Protein AF-A0A348P506-F1 (afdb_monomer_lite)

Structure (mmCIF, N/CA/C/O backbone):
data_AF-A0A348P506-F1
#
_entry.id   AF-A0A348P506-F1
#
loop_
_atom_site.group_PDB
_atom_site.id
_atom_site.type_symbol
_atom_site.label_atom_id
_atom_site.label_alt_id
_atom_site.label_comp_id
_atom_site.label_asym_id
_atom_site.label_entity_id
_atom_site.label_seq_id
_atom_site.pdbx_PDB_ins_code
_atom_site.Cartn_x
_atom_site.Cartn_y
_atom_site.Cartn_z
_atom_site.occupancy
_atom_site.B_iso_or_equiv
_atom_site.auth_seq_id
_atom_site.auth_comp_id
_atom_site.auth_asym_id
_atom_site.auth_atom_id
_atom_site.pdbx_PDB_model_num
ATOM 1 N N . MET A 1 1 ? 0.821 -3.154 -20.517 1.00 40.09 1 MET A N 1
ATOM 2 C CA . MET A 1 1 ? -0.501 -3.569 -21.028 1.00 40.09 1 MET A CA 1
ATOM 3 C C . MET A 1 1 ? -1.555 -2.889 -20.178 1.00 40.09 1 MET A C 1
ATOM 5 O O . MET A 1 1 ? -1.726 -3.266 -19.025 1.00 40.09 1 MET A O 1
ATOM 9 N N . LEU A 1 2 ? -2.203 -1.857 -20.728 1.00 43.91 2 LEU A N 1
ATOM 10 C CA . LEU A 1 2 ? -3.500 -1.406 -20.222 1.00 43.91 2 LEU A CA 1
ATOM 11 C C . LEU A 1 2 ? -4.474 -2.584 -20.303 1.00 43.91 2 LEU A C 1
ATOM 13 O O . LEU A 1 2 ? -4.238 -3.495 -21.088 1.00 43.91 2 LEU A O 1
ATOM 17 N N . PHE A 1 3 ? -5.536 -2.570 -19.506 1.00 53.66 3 PHE A N 1
ATOM 18 C CA . PHE A 1 3 ? -6.710 -3.432 -19.640 1.00 53.66 3 PHE A CA 1
ATOM 19 C C . PHE A 1 3 ? -7.071 -3.706 -21.116 1.00 53.66 3 PHE A C 1
ATOM 21 O O . PHE A 1 3 ? -7.868 -2.995 -21.723 1.00 53.66 3 PHE A O 1
ATOM 28 N N . HIS A 1 4 ? -6.484 -4.743 -21.715 1.00 55.25 4 HIS A N 1
ATOM 29 C CA . HIS A 1 4 ? -6.878 -5.255 -23.018 1.00 55.25 4 HIS A CA 1
ATOM 30 C C . HIS A 1 4 ? -8.142 -6.085 -22.784 1.00 55.25 4 HIS A C 1
ATOM 32 O O . HIS A 1 4 ? -8.144 -7.296 -22.974 1.00 55.25 4 HIS A O 1
ATOM 38 N N . ILE A 1 5 ? -9.228 -5.426 -22.360 1.00 62.00 5 ILE A N 1
ATOM 39 C CA . ILE A 1 5 ? -10.582 -6.000 -22.302 1.00 62.00 5 ILE A CA 1
ATOM 40 C C . ILE A 1 5 ? -11.137 -6.024 -23.737 1.00 62.00 5 ILE A C 1
ATOM 42 O O . ILE A 1 5 ? -12.233 -5.571 -24.039 1.00 62.00 5 ILE A O 1
ATOM 46 N N . TYR A 1 6 ? -10.315 -6.507 -24.659 1.00 62.59 6 TYR A N 1
ATOM 47 C CA . TYR A 1 6 ? -10.601 -6.647 -26.070 1.00 62.59 6 TYR A CA 1
ATOM 48 C C . TYR A 1 6 ? -9.990 -7.993 -26.460 1.00 62.59 6 TYR A C 1
ATOM 50 O O . TYR A 1 6 ? -8.770 -8.150 -26.460 1.00 62.59 6 TYR A O 1
ATOM 58 N N . GLY A 1 7 ? -10.846 -8.990 -26.693 1.00 71.12 7 GLY A N 1
ATOM 59 C CA . GLY A 1 7 ? -10.445 -10.360 -27.021 1.00 71.12 7 GLY A CA 1
ATOM 60 C C . GLY A 1 7 ? -11.056 -11.426 -26.108 1.00 71.12 7 GLY A C 1
ATOM 61 O O . GLY A 1 7 ? -11.769 -11.132 -25.145 1.00 71.12 7 GLY A O 1
ATOM 62 N N . GLU A 1 8 ? -10.760 -12.685 -26.425 1.00 76.19 8 GLU A N 1
ATOM 63 C CA . GLU A 1 8 ? -11.390 -13.876 -25.832 1.00 76.19 8 GLU A CA 1
ATOM 64 C C . GLU A 1 8 ? -11.100 -14.049 -24.331 1.00 76.19 8 GLU A C 1
ATOM 66 O O . GLU A 1 8 ? -11.885 -14.654 -23.606 1.00 76.19 8 GLU A O 1
ATOM 71 N N . MET A 1 9 ? -10.009 -13.457 -23.831 1.00 76.81 9 MET A N 1
ATOM 72 C CA . MET A 1 9 ? -9.602 -13.547 -22.421 1.00 76.81 9 MET A CA 1
ATOM 73 C C . MET A 1 9 ? -10.192 -12.448 -21.521 1.00 76.81 9 MET A C 1
ATOM 75 O O . MET A 1 9 ? -9.966 -12.468 -20.311 1.00 76.81 9 MET A O 1
ATOM 79 N N . SER A 1 10 ? -10.959 -11.506 -22.079 1.00 79.25 10 SER A N 1
ATOM 80 C CA . SER A 1 10 ? -11.535 -10.367 -21.344 1.00 79.25 10 SER A CA 1
ATOM 81 C C . SER A 1 10 ? -12.413 -10.793 -20.161 1.00 79.25 10 SER A C 1
ATOM 83 O O . SER A 1 10 ? -12.299 -10.243 -19.066 1.00 79.25 10 SER A O 1
ATOM 85 N N . LEU A 1 11 ? -13.245 -11.821 -20.347 1.00 82.81 11 LEU A N 1
ATOM 86 C CA . LEU A 1 11 ? -14.094 -12.350 -19.281 1.00 82.81 11 LEU A CA 1
ATOM 87 C C . LEU A 1 11 ? -13.257 -12.929 -18.134 1.00 82.81 11 LEU A C 1
ATOM 89 O O . LEU A 1 11 ? -13.533 -12.648 -16.972 1.00 82.81 11 LEU A O 1
ATOM 93 N N . TRP A 1 12 ? -12.206 -13.690 -18.445 1.00 82.12 12 TRP A N 1
ATOM 94 C CA . TRP A 1 12 ? -11.317 -14.276 -17.438 1.00 82.12 12 TRP A CA 1
ATOM 95 C C . TRP A 1 12 ? -10.542 -13.217 -16.654 1.00 82.12 12 TRP A C 1
ATOM 97 O O . TRP A 1 12 ? -10.355 -13.357 -15.448 1.00 82.12 12 TRP A O 1
ATOM 107 N N . GLN A 1 13 ? -10.142 -12.136 -17.319 1.00 80.62 13 GLN A N 1
ATOM 108 C CA . GLN A 1 13 ? -9.499 -10.982 -16.694 1.00 80.62 13 GLN A CA 1
ATOM 109 C C . GLN A 1 13 ? -10.433 -10.268 -15.705 1.00 80.62 13 GLN A C 1
ATOM 111 O O . GLN A 1 13 ? -10.030 -9.975 -14.578 1.00 80.62 13 GLN A O 1
ATOM 116 N N . LEU A 1 14 ? -11.691 -10.038 -16.095 1.00 82.94 14 LEU A N 1
ATOM 117 C CA . LEU A 1 14 ? -12.709 -9.440 -15.227 1.00 82.94 14 LEU A CA 1
ATOM 118 C C . LEU A 1 14 ? -13.085 -10.362 -14.063 1.00 82.94 14 LEU A C 1
ATOM 120 O O . LEU A 1 14 ? -13.172 -9.908 -12.925 1.00 82.94 14 LEU A O 1
ATOM 124 N N . LEU A 1 15 ? -13.255 -11.661 -14.322 1.00 86.88 15 LEU A N 1
ATOM 125 C CA . LEU A 1 15 ? -13.507 -12.653 -13.278 1.00 86.88 15 LEU A CA 1
ATOM 126 C C . LEU A 1 15 ? -12.348 -12.716 -12.282 1.00 86.88 15 LEU A C 1
ATOM 128 O O . LEU A 1 15 ? -12.586 -12.687 -11.079 1.00 86.88 15 LEU A O 1
ATOM 132 N N . GLY A 1 16 ? -11.103 -12.743 -12.764 1.00 86.44 16 GLY A N 1
ATOM 133 C CA . GLY A 1 16 ? -9.915 -12.711 -11.914 1.00 86.44 16 GLY A CA 1
ATOM 134 C C . GLY A 1 16 ? -9.872 -11.462 -11.036 1.00 86.44 16 GLY A C 1
ATOM 135 O O . GLY A 1 16 ? -9.658 -11.568 -9.830 1.00 86.44 16 GLY A O 1
ATOM 136 N N . TRP A 1 17 ? -10.161 -10.291 -11.609 1.00 86.56 17 TRP A N 1
ATOM 137 C CA . TRP A 1 17 ? -10.259 -9.045 -10.850 1.00 86.56 17 TRP A CA 1
ATOM 138 C C . TRP A 1 17 ? -11.349 -9.107 -9.771 1.00 86.56 17 TRP A C 1
ATOM 140 O O . TRP A 1 17 ? -11.078 -8.797 -8.611 1.00 86.56 17 TRP A O 1
ATOM 150 N N . CYS A 1 18 ? -12.553 -9.577 -10.115 1.00 88.25 18 CYS A N 1
ATOM 151 C CA . CYS A 1 18 ? -13.655 -9.742 -9.165 1.00 88.25 18 CYS A CA 1
ATOM 152 C C . CYS A 1 18 ? -13.294 -10.708 -8.030 1.00 88.25 18 CYS A C 1
ATOM 154 O O . CYS A 1 18 ? -13.588 -10.424 -6.870 1.00 88.25 18 CYS A O 1
ATOM 156 N N . LEU A 1 19 ? -12.638 -11.830 -8.340 1.00 89.69 19 LEU A N 1
ATOM 157 C CA . LEU A 1 19 ? -12.190 -12.801 -7.340 1.00 89.69 19 LEU A CA 1
ATOM 158 C C . LEU A 1 19 ? -11.148 -12.201 -6.395 1.00 89.69 19 LEU A C 1
ATOM 160 O O . LEU A 1 19 ? -11.247 -12.407 -5.188 1.00 89.69 19 LEU A O 1
ATOM 164 N N . VAL A 1 20 ? -10.183 -11.435 -6.915 1.00 89.00 20 VAL A N 1
ATOM 165 C CA . VAL A 1 20 ? -9.190 -10.734 -6.086 1.00 89.00 20 VAL A CA 1
ATOM 166 C C . VAL A 1 20 ? -9.872 -9.696 -5.202 1.00 89.00 20 VAL A C 1
ATOM 168 O O . VAL A 1 20 ? -9.643 -9.688 -3.998 1.00 89.00 20 VAL A O 1
ATOM 171 N N . PHE A 1 21 ? -10.753 -8.865 -5.761 1.00 91.00 21 PHE A N 1
ATOM 172 C CA . PHE A 1 21 ? -11.489 -7.856 -5.003 1.00 91.00 21 PHE A CA 1
ATOM 173 C C . PHE A 1 21 ? -12.320 -8.482 -3.873 1.00 91.00 21 PHE A C 1
ATOM 175 O O . PHE A 1 21 ? -12.157 -8.119 -2.709 1.00 91.00 21 PHE A O 1
ATOM 182 N N . VAL A 1 22 ? -13.161 -9.474 -4.186 1.00 91.81 22 VAL A N 1
ATOM 183 C CA . VAL A 1 22 ? -13.973 -10.180 -3.182 1.00 91.81 22 VAL A CA 1
ATOM 184 C C . VAL A 1 22 ? -13.080 -10.894 -2.169 1.00 91.81 22 VAL A C 1
ATOM 186 O O . VAL A 1 22 ? -13.342 -10.828 -0.970 1.00 91.81 22 VAL A O 1
ATOM 189 N N . GLY A 1 23 ? -12.004 -11.534 -2.628 1.00 91.69 23 GLY A N 1
ATOM 190 C CA . GLY A 1 23 ? -11.033 -12.213 -1.776 1.00 91.69 23 GLY A CA 1
ATOM 191 C C . GLY A 1 23 ? -10.381 -11.273 -0.765 1.00 91.69 23 GLY A C 1
ATOM 192 O O . GLY A 1 23 ? -10.352 -11.597 0.419 1.00 91.69 23 GLY A O 1
ATOM 193 N N . LEU A 1 24 ? -9.930 -10.090 -1.195 1.00 91.81 24 LEU A N 1
ATOM 194 C CA . LEU A 1 24 ? -9.355 -9.061 -0.320 1.00 91.81 24 LEU A CA 1
ATOM 195 C C . LEU A 1 24 ? -10.364 -8.594 0.729 1.00 91.81 24 LEU A C 1
ATOM 197 O O . LEU A 1 24 ? -10.052 -8.531 1.916 1.00 91.81 24 LEU A O 1
ATOM 201 N N . VAL A 1 25 ? -11.592 -8.319 0.298 1.00 91.31 25 VAL A N 1
ATOM 202 C CA . VAL A 1 25 ? -12.670 -7.849 1.168 1.00 91.31 25 VAL A CA 1
ATOM 203 C C . VAL A 1 25 ? -13.041 -8.908 2.220 1.00 91.31 25 VAL A C 1
ATOM 205 O O . VAL A 1 25 ? -13.170 -8.589 3.404 1.00 91.31 25 VAL A O 1
ATOM 208 N N . VAL A 1 26 ? -13.157 -10.179 1.823 1.00 91.06 26 VAL A N 1
ATOM 209 C CA . VAL A 1 26 ? -13.455 -11.301 2.732 1.00 91.06 26 VAL A CA 1
ATOM 210 C C . VAL A 1 26 ? -12.283 -11.594 3.669 1.00 91.06 26 VAL A C 1
ATOM 212 O O . VAL A 1 26 ? -12.493 -11.784 4.867 1.00 91.06 26 VAL A O 1
ATOM 215 N N . ALA A 1 27 ? -11.050 -11.612 3.157 1.00 90.50 27 ALA A N 1
ATOM 216 C CA . ALA A 1 27 ? -9.855 -11.851 3.961 1.00 90.50 27 ALA A CA 1
ATOM 217 C C . ALA A 1 27 ? -9.668 -10.759 5.021 1.00 90.50 27 ALA A C 1
ATOM 219 O O . ALA A 1 27 ? -9.435 -11.082 6.189 1.00 90.50 27 ALA A O 1
ATOM 220 N N . ASN A 1 28 ? -9.857 -9.489 4.640 1.00 90.56 28 ASN A N 1
ATOM 221 C CA . ASN A 1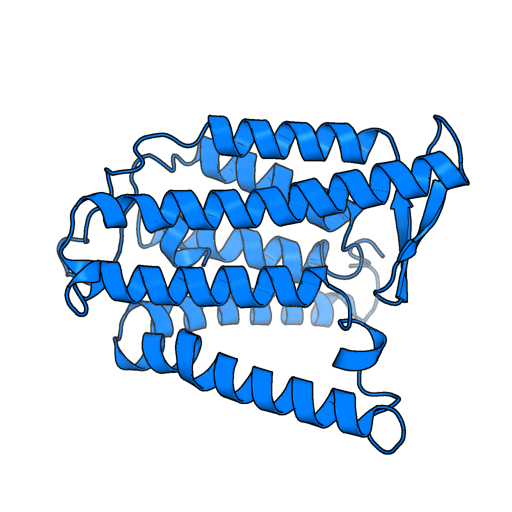 28 ? -9.890 -8.368 5.576 1.00 90.56 28 ASN A CA 1
ATOM 222 C C . ASN A 1 28 ? -10.944 -8.608 6.662 1.00 90.56 28 ASN A C 1
ATOM 224 O O . ASN A 1 28 ? -10.660 -8.473 7.848 1.00 90.56 28 ASN A O 1
ATOM 228 N N . GLU A 1 29 ? -12.143 -9.057 6.291 1.00 89.00 29 GLU A N 1
ATOM 229 C CA . GLU A 1 29 ? -13.209 -9.278 7.262 1.00 89.00 29 GLU A CA 1
ATOM 230 C C . GLU A 1 29 ? -12.888 -10.381 8.279 1.00 89.00 29 GLU A C 1
ATOM 232 O O . GLU A 1 29 ? -13.136 -10.220 9.479 1.00 89.00 29 GLU A O 1
ATOM 237 N N . ILE A 1 30 ? -12.280 -11.479 7.828 1.00 88.25 30 ILE A N 1
ATOM 238 C CA . ILE A 1 30 ? -11.833 -12.575 8.698 1.00 88.25 30 ILE A CA 1
ATOM 239 C C . ILE A 1 30 ? -10.723 -12.096 9.645 1.00 88.25 30 ILE A C 1
ATOM 241 O O . ILE A 1 30 ? -10.793 -12.339 10.859 1.00 88.25 30 ILE A O 1
ATOM 245 N N . ALA A 1 31 ? -9.720 -11.397 9.104 1.00 88.38 31 ALA A N 1
ATOM 246 C CA . ALA A 1 31 ? -8.581 -10.881 9.861 1.00 88.38 31 ALA A CA 1
ATOM 247 C C . ALA A 1 31 ? -9.009 -9.826 10.892 1.00 88.38 31 ALA A C 1
ATOM 249 O O . ALA A 1 31 ? -8.545 -9.825 12.035 1.00 88.38 31 ALA A O 1
ATOM 250 N N . ARG A 1 32 ? -9.950 -8.959 10.511 1.00 87.19 32 ARG A N 1
ATOM 251 C CA . ARG A 1 32 ? -10.479 -7.874 11.335 1.00 87.19 32 ARG A CA 1
ATOM 252 C C . ARG A 1 32 ? -11.377 -8.384 12.451 1.00 87.19 32 ARG A C 1
ATOM 254 O O . ARG A 1 32 ? -11.215 -7.950 13.589 1.00 87.19 32 ARG A O 1
ATOM 261 N N . ARG A 1 33 ? -12.317 -9.295 12.180 1.00 85.69 33 ARG A N 1
ATOM 262 C CA . ARG A 1 33 ? -13.347 -9.681 13.165 1.00 85.69 33 ARG A CA 1
ATOM 263 C C . ARG A 1 33 ? -12.830 -10.514 14.329 1.00 85.69 33 ARG A C 1
ATOM 265 O O . ARG A 1 33 ? -13.435 -10.478 15.398 1.00 85.69 33 ARG A O 1
ATOM 272 N N . THR A 1 34 ? -11.750 -11.269 14.145 1.00 87.06 34 THR A N 1
ATOM 273 C CA . THR A 1 34 ? -11.295 -12.236 15.153 1.00 87.06 34 THR A CA 1
ATOM 274 C C . THR A 1 34 ? -9.826 -12.054 15.508 1.00 87.06 34 THR A C 1
ATOM 276 O O . THR A 1 34 ? -8.994 -11.719 14.669 1.00 87.06 34 THR A O 1
ATOM 279 N N . LYS A 1 35 ? -9.477 -12.312 16.774 1.00 87.25 35 LYS A N 1
ATOM 280 C CA . LYS A 1 35 ? -8.076 -12.290 17.216 1.00 87.25 35 LYS A CA 1
ATOM 281 C C . LYS A 1 35 ? -7.257 -13.392 16.539 1.00 87.25 35 LYS A C 1
ATOM 283 O O . LYS A 1 35 ? -6.128 -13.143 16.138 1.00 87.25 35 LYS A O 1
ATOM 288 N N . ALA A 1 36 ? -7.835 -14.586 16.393 1.00 90.19 36 ALA A N 1
ATOM 289 C CA . ALA A 1 36 ? -7.184 -15.714 15.730 1.00 90.19 36 ALA A CA 1
ATOM 290 C C . ALA A 1 36 ? -6.936 -15.440 14.239 1.00 90.19 36 ALA A C 1
ATOM 292 O O . ALA A 1 36 ? -5.826 -15.669 13.772 1.00 90.19 36 ALA A O 1
ATOM 293 N N . GLY A 1 37 ? -7.923 -14.882 13.524 1.00 89.44 37 GLY A N 1
ATOM 294 C CA . GLY A 1 37 ? -7.772 -14.473 12.126 1.00 89.44 37 GLY A CA 1
ATOM 295 C C . GLY A 1 37 ? -6.670 -13.431 11.950 1.00 89.44 37 GLY A C 1
ATOM 296 O O . GLY A 1 37 ? -5.794 -13.613 11.113 1.00 89.44 37 GLY A O 1
ATOM 297 N N . GLY A 1 38 ? -6.641 -12.397 12.798 1.00 89.44 38 GLY A N 1
ATOM 298 C CA . GLY A 1 38 ? -5.563 -11.404 12.784 1.00 89.44 38 GLY A CA 1
ATOM 299 C C . GLY A 1 38 ? -4.176 -12.007 13.052 1.00 89.44 38 GLY A C 1
ATOM 300 O O . GLY A 1 38 ? -3.234 -11.726 12.318 1.00 89.44 38 GLY A O 1
ATOM 301 N N . ILE A 1 39 ? -4.035 -12.880 14.059 1.00 92.12 39 ILE A N 1
ATOM 302 C CA . ILE A 1 39 ? -2.753 -13.553 14.353 1.00 92.12 39 ILE A CA 1
ATOM 303 C C . ILE A 1 39 ? -2.319 -14.438 13.181 1.00 92.12 39 ILE A C 1
ATOM 305 O O . ILE A 1 39 ? -1.146 -14.441 12.807 1.00 92.12 39 ILE A O 1
ATOM 309 N N . PHE A 1 40 ? -3.252 -15.179 12.586 1.00 93.69 40 PHE A N 1
ATOM 310 C CA . PHE A 1 40 ? -2.957 -16.013 11.431 1.00 93.69 40 PHE A CA 1
ATOM 311 C C . PHE A 1 40 ? -2.467 -15.171 10.245 1.00 93.69 40 PHE A C 1
ATOM 313 O O . PHE A 1 40 ? -1.365 -15.409 9.752 1.00 93.69 40 PHE A O 1
ATOM 320 N N . CYS A 1 41 ? -3.232 -14.151 9.844 1.00 91.50 41 CYS A N 1
ATOM 321 C CA . CYS A 1 41 ? -2.932 -13.331 8.670 1.00 91.50 41 CYS A CA 1
ATOM 322 C C . CYS A 1 41 ? -1.695 -12.439 8.842 1.00 91.50 41 CYS A C 1
ATOM 324 O O . CYS A 1 41 ? -0.968 -12.237 7.876 1.00 91.50 41 CYS A O 1
ATOM 326 N N . PHE A 1 42 ? -1.441 -11.908 10.043 1.00 91.38 42 PHE A N 1
ATOM 327 C CA . PHE A 1 42 ? -0.404 -10.887 10.260 1.00 91.38 42 PHE A CA 1
ATOM 328 C C . PHE A 1 42 ? 0.836 -11.386 11.008 1.00 91.38 42 PHE A C 1
ATOM 330 O O . PHE A 1 42 ? 1.801 -10.639 11.141 1.00 91.38 42 PHE A O 1
ATOM 337 N N . VAL A 1 43 ? 0.840 -12.628 11.506 1.00 92.19 43 VAL A N 1
ATOM 338 C CA . VAL A 1 43 ? 2.008 -13.216 12.186 1.00 92.19 43 VAL A CA 1
ATOM 339 C C . VAL A 1 43 ? 2.378 -14.560 11.576 1.00 92.19 43 VAL A C 1
ATOM 341 O O . VAL A 1 43 ? 3.481 -14.707 11.059 1.00 92.19 43 VAL A O 1
ATOM 344 N N . ILE A 1 44 ? 1.467 -15.537 11.597 1.00 94.31 44 ILE A N 1
ATOM 345 C CA . ILE A 1 44 ? 1.781 -16.908 11.160 1.00 94.31 44 ILE A CA 1
ATOM 346 C C . ILE A 1 44 ? 2.097 -16.939 9.662 1.00 94.31 44 ILE A C 1
ATOM 348 O O . ILE A 1 44 ? 3.139 -17.458 9.263 1.00 94.31 44 ILE A O 1
ATOM 352 N N . LEU A 1 45 ? 1.223 -16.356 8.839 1.00 93.62 45 LEU A N 1
ATOM 353 C CA . LEU A 1 45 ? 1.388 -16.330 7.389 1.00 93.62 45 LEU A CA 1
ATOM 354 C C . LEU A 1 45 ? 2.663 -15.568 6.961 1.00 93.62 45 LEU A C 1
ATOM 356 O O . LEU A 1 45 ? 3.447 -16.147 6.210 1.00 93.62 45 LEU A O 1
ATOM 360 N N . PRO A 1 46 ? 2.962 -14.350 7.462 1.00 93.88 46 PRO A N 1
ATOM 361 C CA . PRO A 1 46 ? 4.215 -13.660 7.150 1.00 93.88 46 PRO A CA 1
ATOM 362 C C . PRO A 1 46 ? 5.471 -14.413 7.595 1.00 93.88 46 PRO A C 1
ATOM 364 O O . PRO A 1 46 ? 6.466 -14.402 6.873 1.00 93.88 46 PRO A O 1
ATOM 367 N N . VAL A 1 47 ? 5.446 -15.106 8.740 1.00 94.81 47 VAL A N 1
ATOM 368 C CA . VAL A 1 47 ? 6.577 -15.945 9.183 1.00 94.81 47 VAL A CA 1
ATOM 369 C C . VAL A 1 47 ? 6.791 -17.118 8.225 1.00 94.81 47 VAL A C 1
ATOM 371 O O . VAL A 1 47 ? 7.924 -17.373 7.817 1.00 94.81 47 VAL A O 1
ATOM 374 N N . ALA A 1 48 ? 5.718 -17.796 7.809 1.00 95.56 48 ALA A N 1
ATOM 375 C CA . ALA A 1 48 ? 5.798 -18.871 6.822 1.00 95.56 48 ALA A CA 1
ATOM 376 C C . ALA A 1 48 ? 6.323 -18.365 5.466 1.00 95.56 48 ALA A C 1
ATOM 378 O O . ALA A 1 48 ? 7.206 -18.989 4.878 1.00 95.56 48 ALA A O 1
ATOM 379 N N . LEU A 1 49 ? 5.846 -17.202 5.007 1.00 93.06 49 LEU A N 1
ATOM 380 C CA . LEU A 1 49 ? 6.346 -16.545 3.797 1.00 93.06 49 LEU A CA 1
ATOM 381 C C . LEU A 1 49 ? 7.822 -16.156 3.922 1.00 93.06 49 LEU A C 1
ATOM 383 O O . LEU A 1 49 ? 8.583 -16.364 2.986 1.00 93.06 49 LEU A O 1
ATOM 387 N N . THR A 1 50 ? 8.253 -15.667 5.086 1.00 93.31 50 THR A N 1
ATOM 388 C CA . THR A 1 50 ? 9.664 -15.342 5.350 1.00 93.31 50 THR A CA 1
ATOM 389 C C . THR A 1 50 ? 10.546 -16.583 5.214 1.00 93.31 50 THR A C 1
ATOM 391 O O . THR A 1 50 ? 11.576 -16.535 4.543 1.00 93.31 50 THR A O 1
ATOM 394 N N . ILE A 1 51 ? 10.129 -17.716 5.793 1.00 94.31 51 ILE A N 1
ATOM 395 C CA . ILE A 1 51 ? 10.837 -18.996 5.643 1.00 94.31 51 ILE A CA 1
ATOM 396 C C . ILE A 1 51 ? 10.885 -19.402 4.168 1.00 94.31 51 ILE A C 1
ATOM 398 O O . ILE A 1 51 ? 11.953 -19.747 3.667 1.00 94.31 51 ILE A O 1
ATOM 402 N N . TYR A 1 52 ? 9.754 -19.315 3.462 1.00 92.88 52 TYR A N 1
ATOM 403 C CA . TYR A 1 52 ? 9.686 -19.589 2.028 1.00 92.88 52 TYR A CA 1
ATOM 404 C C . TYR A 1 52 ? 10.679 -18.723 1.240 1.00 92.88 52 TYR A C 1
ATOM 406 O O . TYR A 1 52 ? 11.473 -19.280 0.487 1.00 92.88 52 TYR A O 1
ATOM 414 N N . PHE A 1 53 ? 10.717 -17.404 1.469 1.00 91.06 53 PHE A N 1
ATOM 415 C CA . PHE A 1 53 ? 11.649 -16.484 0.807 1.00 91.06 53 PHE A CA 1
ATOM 416 C C . PHE A 1 53 ? 13.111 -16.847 1.062 1.00 91.06 53 PHE A C 1
ATOM 418 O O . PHE A 1 53 ? 13.914 -16.824 0.130 1.00 91.06 53 PHE A O 1
ATOM 425 N N . ILE A 1 54 ? 13.466 -17.218 2.294 1.00 91.12 54 ILE A N 1
ATOM 426 C CA . ILE A 1 54 ? 14.823 -17.669 2.626 1.00 91.12 54 ILE A CA 1
ATOM 427 C C . ILE A 1 54 ? 15.162 -18.945 1.846 1.00 91.12 54 ILE A C 1
ATOM 429 O O . ILE A 1 54 ? 16.211 -19.013 1.207 1.00 91.12 54 ILE A O 1
ATOM 433 N N . VAL A 1 55 ? 14.265 -19.937 1.849 1.00 92.19 55 VAL A N 1
ATOM 434 C CA . VAL A 1 55 ? 14.472 -21.221 1.162 1.00 92.19 55 VAL A CA 1
ATOM 435 C C . VAL A 1 55 ? 14.669 -21.026 -0.340 1.00 92.19 55 VAL A C 1
ATOM 437 O O . VAL A 1 55 ? 15.629 -21.561 -0.897 1.00 92.19 55 VAL A O 1
ATOM 440 N N . ILE A 1 56 ? 13.813 -20.242 -0.999 1.00 90.25 56 ILE A N 1
ATOM 441 C CA . ILE A 1 56 ? 13.935 -20.014 -2.445 1.00 90.25 56 ILE A CA 1
ATOM 442 C C . ILE A 1 56 ? 15.170 -19.182 -2.799 1.00 90.25 56 ILE A C 1
ATOM 444 O O . ILE A 1 56 ? 15.773 -19.444 -3.831 1.00 90.25 56 ILE A O 1
ATOM 448 N N . ASN A 1 57 ? 15.598 -18.232 -1.956 1.00 86.81 57 ASN A N 1
ATOM 449 C CA . ASN A 1 57 ? 16.808 -17.444 -2.219 1.00 86.81 57 ASN A CA 1
ATOM 450 C C . ASN A 1 57 ? 18.077 -18.295 -2.058 1.00 86.81 57 ASN A C 1
ATOM 452 O O . ASN A 1 57 ? 19.006 -18.163 -2.852 1.00 86.81 57 ASN A O 1
ATOM 456 N N . ILE A 1 58 ? 18.109 -19.218 -1.089 1.00 88.69 58 ILE A N 1
ATOM 457 C CA . ILE A 1 58 ? 19.195 -20.207 -0.968 1.00 88.69 58 ILE A CA 1
ATOM 458 C C . ILE A 1 58 ? 19.184 -21.160 -2.175 1.00 88.69 58 ILE A C 1
ATOM 460 O O . ILE A 1 58 ? 20.234 -21.465 -2.741 1.00 88.69 58 ILE A O 1
ATOM 464 N N . GLY A 1 59 ? 17.996 -21.602 -2.597 1.00 84.75 59 GLY A N 1
ATOM 465 C CA . GLY A 1 59 ? 17.787 -22.479 -3.751 1.00 84.75 59 GLY A CA 1
ATOM 466 C C . GLY A 1 59 ? 17.879 -21.798 -5.120 1.00 84.75 59 GLY A C 1
ATOM 467 O O . GLY A 1 59 ? 17.784 -22.483 -6.138 1.00 84.75 59 GLY A O 1
ATOM 468 N N . ALA A 1 60 ? 18.066 -20.474 -5.179 1.00 78.12 60 ALA A N 1
ATOM 469 C CA . ALA A 1 60 ? 17.989 -19.698 -6.420 1.00 78.12 60 ALA A CA 1
ATOM 470 C C . ALA A 1 60 ? 19.079 -20.075 -7.437 1.00 78.12 60 ALA A C 1
ATOM 472 O O . ALA A 1 60 ? 18.912 -19.858 -8.630 1.00 78.12 60 ALA A O 1
ATOM 473 N N . LYS A 1 61 ? 20.188 -20.676 -6.986 1.00 78.31 61 LYS A N 1
ATOM 474 C CA . LYS A 1 61 ? 21.255 -21.194 -7.865 1.00 78.31 61 LYS A CA 1
ATOM 475 C C . LYS A 1 61 ? 21.033 -22.637 -8.331 1.00 78.31 61 LYS A C 1
ATOM 477 O O . LYS A 1 61 ? 21.893 -23.185 -9.012 1.00 78.31 61 LYS A O 1
ATOM 482 N N . SER A 1 62 ? 19.943 -23.277 -7.916 1.00 84.62 62 SER A N 1
ATOM 483 C CA . SER A 1 62 ? 19.669 -24.685 -8.199 1.00 84.62 62 SER A CA 1
ATOM 484 C C . SER A 1 62 ? 18.221 -24.894 -8.637 1.00 84.62 62 SER A C 1
ATOM 486 O O . SER A 1 62 ? 17.907 -24.730 -9.809 1.00 84.62 62 SER A O 1
ATOM 488 N N . PHE A 1 63 ? 17.330 -25.248 -7.716 1.00 83.50 63 PHE A N 1
ATOM 489 C CA . PHE A 1 63 ? 15.964 -25.677 -8.025 1.00 83.50 63 PHE A CA 1
ATOM 490 C C . PHE A 1 63 ? 14.951 -24.524 -8.098 1.00 83.50 63 PHE A C 1
ATOM 492 O O . PHE A 1 63 ? 13.821 -24.739 -8.526 1.00 83.50 63 PHE A O 1
ATOM 499 N N . ALA A 1 64 ? 15.324 -23.321 -7.649 1.00 82.75 64 ALA A N 1
ATOM 500 C CA . ALA A 1 64 ? 14.427 -22.167 -7.559 1.00 82.75 64 ALA A CA 1
ATOM 501 C C . ALA A 1 64 ? 14.831 -21.003 -8.481 1.00 82.75 64 ALA A C 1
ATOM 503 O O . ALA A 1 64 ? 14.344 -19.890 -8.288 1.00 82.75 64 ALA A O 1
ATOM 504 N N . ALA A 1 65 ? 15.704 -21.243 -9.467 1.00 81.06 65 ALA A N 1
ATOM 505 C CA . ALA A 1 65 ? 16.185 -20.211 -10.390 1.00 81.06 65 ALA A CA 1
ATOM 506 C C . ALA A 1 65 ? 15.041 -19.532 -11.165 1.00 81.06 65 ALA A C 1
ATOM 508 O O . ALA A 1 65 ? 15.003 -18.308 -11.257 1.00 81.06 65 ALA A O 1
ATOM 509 N N . ASP A 1 66 ? 14.065 -20.322 -11.622 1.00 85.44 66 ASP A N 1
ATOM 510 C CA . ASP A 1 66 ? 12.903 -19.838 -12.380 1.00 85.44 66 ASP A CA 1
ATOM 511 C C . ASP A 1 66 ? 11.691 -19.517 -11.489 1.00 85.44 66 ASP A C 1
ATOM 513 O O . ASP A 1 66 ? 10.573 -19.334 -11.974 1.00 85.44 66 ASP A O 1
ATOM 517 N N . ASN A 1 67 ? 11.868 -19.474 -10.162 1.00 85.62 67 ASN A N 1
ATOM 518 C CA . ASN A 1 67 ? 10.768 -19.177 -9.254 1.00 85.62 67 ASN A CA 1
ATOM 519 C C . ASN A 1 67 ? 10.280 -17.728 -9.480 1.00 85.62 67 ASN A C 1
ATOM 521 O O . ASN A 1 67 ? 11.083 -16.799 -9.361 1.00 85.62 67 ASN A O 1
ATOM 525 N N . PRO A 1 68 ? 8.976 -17.490 -9.727 1.00 82.12 68 PRO A N 1
ATOM 526 C CA . PRO A 1 68 ? 8.463 -16.146 -10.001 1.00 82.12 68 PRO A CA 1
ATOM 527 C C . PRO A 1 68 ? 8.772 -15.121 -8.904 1.00 82.12 68 PRO A C 1
ATOM 529 O O . PRO A 1 68 ? 9.014 -13.957 -9.206 1.00 82.12 68 PRO A O 1
ATOM 532 N N . THR A 1 69 ? 8.836 -15.536 -7.635 1.00 82.81 69 THR A N 1
ATOM 533 C CA . THR A 1 69 ? 9.215 -14.649 -6.526 1.00 82.81 69 THR A CA 1
ATOM 534 C C . THR A 1 69 ? 10.663 -14.163 -6.656 1.00 82.81 69 THR A C 1
ATOM 536 O O . THR A 1 69 ? 10.947 -13.010 -6.344 1.00 82.81 69 THR A O 1
ATOM 539 N N . ILE A 1 70 ? 11.571 -15.005 -7.158 1.00 80.88 70 ILE A N 1
ATOM 540 C CA . ILE A 1 70 ? 12.969 -14.631 -7.420 1.00 80.88 70 ILE A CA 1
ATOM 541 C C . ILE A 1 70 ? 13.074 -13.744 -8.660 1.00 80.88 70 ILE A C 1
ATOM 543 O O . ILE A 1 70 ? 13.778 -12.738 -8.637 1.00 80.88 70 ILE A O 1
ATOM 547 N N . VAL A 1 71 ? 12.371 -14.100 -9.734 1.00 80.12 71 VAL A N 1
ATOM 548 C CA . VAL A 1 71 ? 12.513 -13.416 -11.027 1.00 80.12 71 VAL A CA 1
ATOM 549 C C . VAL A 1 71 ? 11.814 -12.053 -11.042 1.00 80.12 71 VAL A C 1
ATOM 551 O O . VAL A 1 71 ? 12.305 -11.136 -11.690 1.00 80.12 71 VAL A O 1
ATOM 554 N N . GLN A 1 72 ? 10.685 -11.908 -10.341 1.00 76.25 72 GLN A N 1
ATOM 555 C CA . GLN A 1 72 ? 9.799 -10.739 -10.471 1.00 76.25 72 GLN A CA 1
ATOM 556 C C . GLN A 1 72 ? 9.659 -9.910 -9.189 1.00 76.25 72 GLN A C 1
ATOM 558 O O . GLN A 1 72 ? 9.199 -8.776 -9.253 1.00 76.25 72 GLN A O 1
ATOM 563 N N . MET A 1 73 ? 10.005 -10.457 -8.017 1.00 74.62 73 MET A N 1
ATOM 564 C CA . MET A 1 73 ? 9.708 -9.819 -6.721 1.00 74.62 73 MET A CA 1
ATOM 565 C C . MET A 1 73 ? 10.937 -9.686 -5.814 1.00 74.62 73 MET A C 1
ATOM 567 O O . MET A 1 73 ? 10.803 -9.357 -4.636 1.00 74.62 73 MET A O 1
ATOM 571 N N . ASN A 1 74 ? 12.147 -9.904 -6.340 1.00 78.06 74 ASN A N 1
ATOM 572 C CA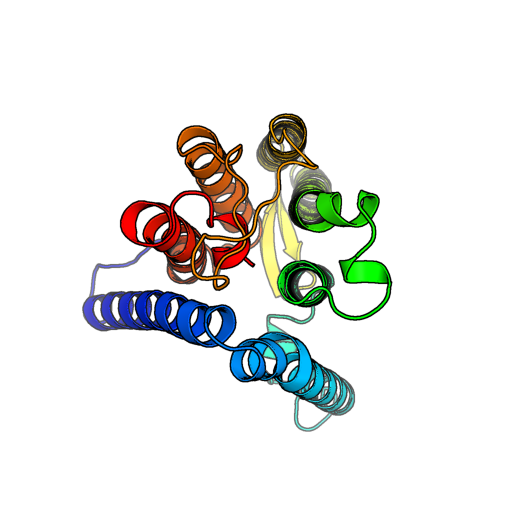 . ASN A 1 74 ? 13.385 -9.862 -5.557 1.00 78.06 74 ASN A CA 1
ATOM 573 C C . ASN A 1 74 ? 13.998 -8.452 -5.441 1.00 78.06 74 ASN A C 1
ATOM 575 O O . ASN A 1 74 ? 15.216 -8.283 -5.396 1.00 78.06 74 ASN A O 1
ATOM 579 N N . GLY A 1 75 ? 13.146 -7.426 -5.413 1.00 78.44 75 GLY A N 1
ATOM 580 C CA . GLY A 1 75 ? 13.538 -6.036 -5.198 1.00 78.44 75 GLY A CA 1
ATOM 581 C C . GLY A 1 75 ? 13.455 -5.633 -3.734 1.00 78.44 75 GLY A C 1
ATOM 582 O O . GLY A 1 75 ? 12.597 -6.108 -2.987 1.00 78.44 75 GLY A O 1
ATOM 583 N N . TRP A 1 76 ? 14.304 -4.684 -3.328 1.00 85.75 76 TRP A N 1
ATOM 584 C CA . TRP A 1 76 ? 14.271 -4.108 -1.978 1.00 85.75 76 TRP A CA 1
ATOM 585 C C . TRP A 1 76 ? 12.875 -3.575 -1.620 1.00 85.75 76 TRP A C 1
ATOM 587 O O . TRP A 1 76 ? 12.422 -3.712 -0.483 1.00 85.75 76 TRP A O 1
ATOM 597 N N . PHE A 1 77 ? 12.186 -3.000 -2.606 1.00 84.88 77 PHE A N 1
ATOM 598 C CA . PHE A 1 77 ? 10.905 -2.341 -2.440 1.00 84.88 77 PHE A CA 1
ATOM 599 C C . PHE A 1 77 ? 9.786 -3.318 -2.054 1.00 84.88 77 PHE A C 1
ATOM 601 O O . PHE A 1 77 ? 9.018 -3.037 -1.132 1.00 84.88 77 PHE A O 1
ATOM 608 N N . HIS A 1 78 ? 9.727 -4.488 -2.695 1.00 85.12 78 HIS A N 1
ATOM 609 C CA . HIS A 1 78 ? 8.743 -5.526 -2.388 1.00 85.12 78 HIS A CA 1
ATOM 610 C C . HIS A 1 78 ? 8.854 -5.999 -0.934 1.00 85.12 78 HIS A C 1
ATOM 612 O O . HIS A 1 78 ? 7.852 -6.036 -0.213 1.00 85.12 78 HIS A O 1
ATOM 618 N N . TYR A 1 79 ? 10.076 -6.278 -0.467 1.00 87.50 79 TYR A N 1
ATOM 619 C CA . TYR A 1 79 ? 10.314 -6.643 0.929 1.00 87.50 79 TYR A CA 1
ATOM 620 C C . TYR A 1 79 ? 9.991 -5.486 1.880 1.00 87.50 79 TYR A C 1
ATOM 622 O O . TYR A 1 79 ? 9.312 -5.694 2.887 1.00 87.50 79 TYR A O 1
ATOM 630 N N . ALA A 1 80 ? 10.423 -4.262 1.558 1.00 89.06 80 ALA A N 1
ATOM 631 C CA . ALA A 1 80 ? 10.160 -3.088 2.385 1.00 89.06 80 ALA A CA 1
ATOM 632 C C . ALA A 1 80 ? 8.654 -2.857 2.572 1.00 89.06 80 ALA A C 1
ATOM 634 O O . ALA A 1 80 ? 8.199 -2.702 3.706 1.00 89.06 80 ALA A O 1
ATOM 635 N N . LYS A 1 81 ? 7.864 -2.907 1.491 1.00 87.44 81 LYS A N 1
ATOM 636 C CA . LYS A 1 81 ? 6.404 -2.784 1.571 1.00 87.44 81 LYS A CA 1
ATOM 637 C C . LYS A 1 81 ? 5.764 -3.928 2.349 1.00 87.44 81 LYS A C 1
ATOM 639 O O . LYS A 1 81 ? 4.925 -3.658 3.207 1.00 87.44 81 LYS A O 1
ATOM 644 N N . LEU A 1 82 ? 6.158 -5.176 2.090 1.00 89.88 82 LEU A N 1
ATOM 645 C CA . LEU A 1 82 ? 5.581 -6.340 2.765 1.00 89.88 82 LEU A CA 1
ATOM 646 C C . LEU A 1 82 ? 5.780 -6.273 4.284 1.00 89.88 82 LEU A C 1
ATOM 648 O O . LEU A 1 82 ? 4.826 -6.435 5.050 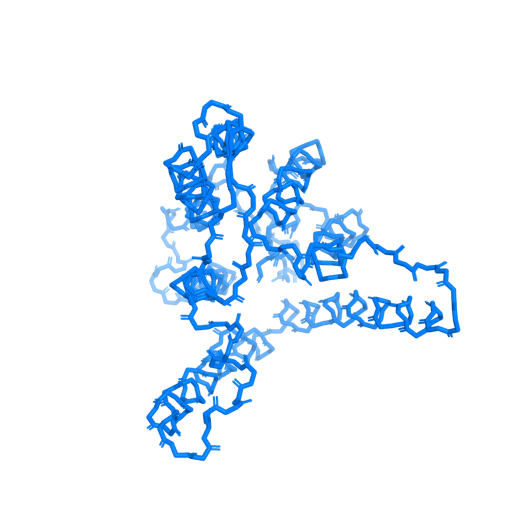1.00 89.88 82 LEU A O 1
ATOM 652 N N . TYR A 1 83 ? 7.010 -6.019 4.730 1.00 91.50 83 TYR A N 1
ATOM 653 C CA . TYR A 1 83 ? 7.312 -5.978 6.158 1.00 91.50 83 TYR A CA 1
ATOM 654 C C . TYR A 1 83 ? 6.775 -4.711 6.822 1.00 91.50 83 TYR A C 1
ATOM 656 O O . TYR A 1 83 ? 6.293 -4.797 7.950 1.00 91.50 83 TYR A O 1
ATOM 664 N N . ALA A 1 84 ? 6.765 -3.563 6.134 1.00 91.50 84 ALA A N 1
ATOM 665 C CA . ALA A 1 84 ? 6.119 -2.358 6.650 1.00 91.50 84 ALA A CA 1
ATOM 666 C C . ALA A 1 84 ? 4.608 -2.568 6.848 1.00 91.50 84 ALA A C 1
ATOM 668 O O . ALA A 1 84 ? 4.080 -2.223 7.904 1.00 91.50 84 ALA A O 1
ATOM 669 N N . ALA A 1 85 ? 3.910 -3.180 5.887 1.00 90.19 85 ALA A N 1
ATOM 670 C CA . ALA A 1 85 ? 2.497 -3.529 6.042 1.00 90.19 85 ALA A CA 1
ATOM 671 C C . ALA A 1 85 ? 2.291 -4.504 7.215 1.00 90.19 85 ALA A C 1
ATOM 673 O O . ALA A 1 85 ? 1.524 -4.213 8.129 1.00 90.19 85 ALA A O 1
ATOM 674 N N . THR A 1 86 ? 3.067 -5.592 7.264 1.00 92.50 86 THR A N 1
ATOM 675 C CA . THR A 1 86 ? 2.983 -6.615 8.324 1.00 92.50 86 THR A CA 1
ATOM 676 C C . THR A 1 86 ? 3.175 -6.020 9.721 1.00 92.50 86 THR A C 1
ATOM 678 O O . THR A 1 86 ? 2.361 -6.240 10.619 1.00 92.50 86 THR A O 1
ATOM 681 N N . ILE A 1 87 ? 4.234 -5.227 9.913 1.00 92.25 87 ILE A N 1
ATOM 682 C CA . ILE A 1 87 ? 4.528 -4.549 11.182 1.00 92.25 87 ILE A CA 1
ATOM 683 C C . ILE A 1 87 ? 3.390 -3.585 11.541 1.00 92.25 87 ILE A C 1
ATOM 685 O O . ILE A 1 87 ? 2.959 -3.540 12.697 1.00 92.25 87 ILE A O 1
ATOM 689 N N . GLY A 1 88 ? 2.846 -2.877 10.549 1.00 91.00 88 GLY A N 1
ATOM 690 C CA . GLY A 1 88 ? 1.645 -2.058 10.687 1.00 91.00 88 GLY A CA 1
ATOM 691 C C . GLY A 1 88 ? 0.473 -2.807 11.292 1.00 91.00 88 GLY A C 1
ATOM 692 O O . GLY A 1 88 ? -0.015 -2.411 12.354 1.00 91.00 88 GLY A O 1
ATOM 693 N N . CYS A 1 89 ? 0.079 -3.913 10.663 1.00 91.19 89 CYS A N 1
ATOM 694 C CA . CYS A 1 89 ? -1.061 -4.725 11.079 1.00 91.19 89 CYS A CA 1
ATOM 695 C C . CYS A 1 89 ? -0.850 -5.344 12.464 1.00 91.19 89 CYS A C 1
ATOM 697 O O . CYS A 1 89 ? -1.768 -5.357 13.288 1.00 91.19 89 CYS A O 1
ATOM 699 N N . VAL A 1 90 ? 0.373 -5.786 12.781 1.00 92.00 90 VAL A N 1
ATOM 700 C CA . VAL A 1 90 ? 0.718 -6.251 14.134 1.00 92.00 90 VAL A CA 1
ATOM 701 C C . VAL A 1 90 ? 0.533 -5.132 15.158 1.00 92.00 90 VAL A C 1
ATOM 703 O O . VAL A 1 90 ? -0.083 -5.354 16.201 1.00 92.00 90 VAL A O 1
ATOM 706 N N . GLY A 1 91 ? 0.988 -3.912 14.870 1.00 90.38 91 GLY A N 1
ATOM 707 C CA . GLY A 1 91 ? 0.753 -2.786 15.772 1.00 90.38 91 GLY A CA 1
ATOM 708 C C . GLY A 1 91 ? -0.724 -2.386 15.879 1.00 90.38 91 GLY A C 1
ATOM 709 O O . GLY A 1 91 ? -1.167 -2.010 16.965 1.00 90.38 91 GLY A O 1
ATOM 710 N N . PHE A 1 92 ? -1.531 -2.578 14.829 1.00 89.06 92 PHE A N 1
ATOM 711 C CA . PHE A 1 92 ? -2.993 -2.425 14.913 1.00 89.06 92 PHE A CA 1
ATOM 712 C C . PHE A 1 92 ? -3.613 -3.456 15.840 1.00 89.06 92 PHE A C 1
ATOM 714 O O . PHE A 1 92 ? -4.471 -3.107 16.647 1.00 89.06 92 PHE A O 1
ATOM 721 N N . MET A 1 93 ? -3.147 -4.705 15.805 1.00 89.12 93 MET A N 1
ATOM 722 C CA . MET A 1 93 ? -3.575 -5.710 16.776 1.00 89.12 93 MET A CA 1
ATOM 723 C C . MET A 1 93 ? -3.169 -5.340 18.205 1.00 89.12 93 MET A C 1
ATOM 725 O O . MET A 1 93 ? -3.963 -5.528 19.128 1.00 89.12 93 MET A O 1
ATOM 729 N N . ILE A 1 94 ? -1.960 -4.805 18.398 1.00 89.94 94 ILE A N 1
ATOM 730 C CA . ILE A 1 94 ? -1.490 -4.349 19.712 1.00 89.94 94 ILE A CA 1
ATOM 731 C C . ILE A 1 94 ? -2.398 -3.237 20.250 1.00 89.94 94 ILE A C 1
ATOM 733 O O . ILE A 1 94 ? -2.810 -3.317 21.408 1.00 89.94 94 ILE A O 1
ATOM 737 N N . LEU A 1 95 ? -2.747 -2.248 19.420 1.00 87.94 95 LEU A N 1
ATOM 738 C CA . LEU A 1 95 ? -3.674 -1.174 19.787 1.00 87.94 95 LEU A CA 1
ATOM 739 C C . LEU A 1 95 ? -5.078 -1.701 20.073 1.00 87.94 95 LEU A C 1
ATOM 741 O O . LEU A 1 95 ? -5.612 -1.476 21.155 1.00 87.94 95 LEU A O 1
ATOM 745 N N . LYS A 1 96 ? -5.652 -2.441 19.124 1.00 85.62 96 LYS A N 1
ATOM 746 C CA . LYS A 1 96 ? -7.029 -2.933 19.187 1.00 85.62 96 LYS A CA 1
ATOM 747 C C . LYS A 1 96 ? -7.276 -3.829 20.399 1.00 85.62 96 LYS A C 1
ATOM 749 O O . LYS A 1 96 ? -8.288 -3.688 21.076 1.00 85.62 96 LYS A O 1
ATOM 754 N N . TYR A 1 97 ? -6.371 -4.770 20.666 1.00 85.75 97 TYR A N 1
ATOM 755 C CA . TYR A 1 97 ? -6.524 -5.737 21.757 1.00 85.75 97 TYR A CA 1
ATOM 756 C C . TYR A 1 97 ? -5.821 -5.305 23.049 1.00 85.75 97 TYR A C 1
ATOM 758 O O . TYR A 1 97 ? -5.716 -6.112 23.974 1.00 85.75 97 TYR A O 1
ATOM 766 N N . HIS A 1 98 ? -5.311 -4.068 23.112 1.00 84.81 98 HIS A N 1
ATOM 767 C CA . HIS A 1 98 ? -4.516 -3.555 24.231 1.00 84.81 98 HIS A CA 1
ATOM 768 C C . HIS A 1 98 ? -3.423 -4.541 24.681 1.00 84.81 98 HIS A C 1
ATOM 770 O O . HIS A 1 98 ? -3.225 -4.794 25.876 1.00 84.81 98 HIS A O 1
ATOM 776 N N . TRP A 1 99 ? -2.742 -5.155 23.709 1.00 86.19 99 TRP A N 1
ATOM 777 C CA . TRP A 1 99 ? -1.822 -6.253 23.974 1.00 86.19 99 TRP A CA 1
ATOM 778 C C . TRP A 1 99 ? -0.555 -5.731 24.662 1.00 86.19 99 TRP A C 1
ATOM 780 O O . TRP A 1 99 ? 0.154 -4.857 24.161 1.00 86.19 99 TRP A O 1
ATOM 790 N N . GLY A 1 100 ? -0.263 -6.281 25.842 1.00 87.69 100 GLY A N 1
ATOM 791 C CA . GLY A 1 100 ? 0.931 -5.943 26.608 1.00 87.69 100 GLY A CA 1
ATOM 792 C C . GLY A 1 100 ? 0.903 -4.513 27.152 1.00 87.69 100 GLY A C 1
ATOM 793 O O . GLY A 1 100 ? -0.157 -3.929 27.379 1.00 87.69 100 GLY A O 1
ATOM 794 N N . LYS A 1 101 ? 2.091 -3.956 27.414 1.00 87.31 101 LYS A N 1
ATOM 795 C CA . LYS A 1 101 ? 2.239 -2.573 27.902 1.00 87.31 101 LYS A CA 1
ATOM 796 C C . LYS A 1 101 ? 2.091 -1.546 26.771 1.00 87.31 101 LYS A C 1
ATOM 798 O O . LYS A 1 101 ? 1.541 -0.475 27.001 1.00 87.31 101 LYS A O 1
ATOM 803 N N . LEU A 1 102 ? 2.518 -1.897 25.554 1.00 86.25 102 LEU A N 1
ATOM 804 C CA . LEU A 1 102 ? 2.476 -1.032 24.366 1.00 86.25 102 LEU A CA 1
ATOM 805 C C . LEU A 1 102 ? 1.046 -0.681 23.931 1.00 86.25 102 LEU A C 1
ATOM 807 O O . LEU A 1 102 ? 0.763 0.475 23.646 1.00 86.25 102 LEU A O 1
ATOM 811 N N . GLY A 1 103 ? 0.111 -1.633 23.966 1.00 83.00 103 GLY A N 1
ATOM 812 C CA . GLY A 1 103 ? -1.284 -1.366 23.594 1.00 83.00 103 GLY A CA 1
ATOM 813 C C . GLY A 1 103 ? -2.049 -0.465 24.571 1.00 83.00 103 GLY A C 1
ATOM 814 O O . GLY A 1 103 ? -3.171 -0.058 24.282 1.00 83.00 103 GLY A O 1
ATOM 815 N N . LYS A 1 104 ? -1.477 -0.166 25.745 1.00 85.12 104 LYS A N 1
ATOM 816 C CA . LYS A 1 104 ? -2.124 0.618 26.812 1.00 85.12 104 LYS A CA 1
ATOM 817 C C . LYS A 1 104 ? -1.588 2.044 26.927 1.00 85.12 104 LYS A C 1
ATOM 819 O O . LYS A 1 104 ? -2.204 2.870 27.592 1.00 85.12 104 LYS A O 1
ATOM 824 N N . VAL A 1 105 ? -0.444 2.342 26.312 1.00 88.44 105 VAL A N 1
ATOM 825 C CA . VAL A 1 105 ? 0.189 3.664 26.394 1.00 88.44 105 VAL A CA 1
ATOM 826 C C . VAL A 1 105 ? -0.380 4.609 25.338 1.00 88.44 105 VAL A C 1
ATOM 828 O O . VAL A 1 105 ? -0.530 4.254 24.173 1.00 88.44 105 VAL A O 1
ATOM 831 N N . ASN A 1 106 ? -0.681 5.847 25.739 1.00 85.88 106 ASN A N 1
ATOM 832 C CA . ASN A 1 106 ? -1.371 6.806 24.873 1.00 85.88 106 ASN A CA 1
ATOM 833 C C . ASN A 1 106 ? -0.541 7.223 23.648 1.00 85.88 106 ASN A C 1
ATOM 835 O O . ASN A 1 106 ? -1.104 7.442 22.579 1.00 85.88 106 ASN A O 1
ATOM 839 N N . TRP A 1 107 ? 0.789 7.300 23.776 1.00 88.38 107 TRP A N 1
ATOM 840 C CA . TRP A 1 107 ? 1.661 7.692 22.665 1.00 88.38 107 TRP A CA 1
ATOM 841 C C . TRP A 1 107 ? 1.585 6.707 21.489 1.00 88.38 107 TRP A C 1
ATOM 843 O O . TRP A 1 107 ? 1.689 7.129 20.341 1.00 88.38 107 TRP A O 1
ATOM 853 N N . PHE A 1 108 ? 1.325 5.421 21.758 1.00 90.31 108 PHE A N 1
ATOM 854 C CA . PHE A 1 108 ? 1.257 4.385 20.727 1.00 90.31 108 PHE A CA 1
ATOM 855 C C . PHE A 1 108 ? 0.005 4.510 19.846 1.00 90.31 108 PHE A C 1
ATOM 857 O O . PHE A 1 108 ? -0.032 3.940 18.762 1.00 90.31 108 PHE A O 1
ATOM 864 N N . LYS A 1 109 ? -0.995 5.319 20.231 1.00 88.56 109 LYS A N 1
ATOM 865 C CA . LYS A 1 109 ? -2.149 5.616 19.363 1.00 88.56 109 LYS A CA 1
ATOM 866 C C . LYS A 1 109 ? -1.757 6.291 18.047 1.00 88.56 109 LYS A C 1
ATOM 868 O O . LYS A 1 109 ? -2.504 6.156 17.093 1.00 88.56 109 LYS A O 1
ATOM 873 N N . ALA A 1 110 ? -0.590 6.938 17.972 1.00 91.50 110 ALA A N 1
ATOM 874 C CA . ALA A 1 110 ? -0.056 7.498 16.729 1.00 91.50 110 ALA A CA 1
ATOM 875 C C . ALA A 1 110 ? 0.508 6.440 15.759 1.00 91.50 110 ALA A C 1
ATOM 877 O O . ALA A 1 110 ? 0.927 6.776 14.654 1.00 91.50 110 ALA A O 1
ATOM 878 N N . TRP A 1 111 ? 0.526 5.157 16.135 1.00 91.31 111 TRP A N 1
ATOM 879 C CA . TRP A 1 111 ? 1.052 4.077 15.300 1.00 91.31 111 TRP A CA 1
ATOM 880 C C . TRP A 1 111 ? 0.428 3.984 13.892 1.00 91.31 111 TRP A C 1
ATOM 882 O O . TRP A 1 111 ? 1.194 3.842 12.937 1.00 91.31 111 TRP A O 1
ATOM 892 N N . PRO A 1 112 ? -0.906 4.114 13.703 1.00 90.44 112 PRO A N 1
ATOM 893 C CA . PRO A 1 112 ? -1.510 4.133 12.370 1.00 90.44 112 PRO A CA 1
ATOM 894 C C . PRO A 1 112 ? -0.982 5.248 11.487 1.00 90.44 112 PRO A C 1
ATOM 896 O O . PRO A 1 112 ? -0.658 4.991 10.332 1.00 90.44 112 PRO A O 1
ATOM 899 N N . PHE A 1 113 ? -0.792 6.443 12.037 1.00 91.12 113 PHE A N 1
ATOM 900 C CA . PHE A 1 113 ? -0.153 7.528 11.307 1.00 91.12 113 PHE A CA 1
ATOM 901 C C . PHE A 1 113 ? 1.286 7.173 10.914 1.00 91.12 113 PHE A C 1
ATOM 903 O O . PHE A 1 113 ? 1.644 7.272 9.742 1.00 91.12 113 PHE A O 1
ATOM 910 N N . LEU A 1 114 ? 2.096 6.716 11.877 1.00 92.12 114 LEU A N 1
ATOM 911 C CA . LEU A 1 114 ? 3.510 6.415 11.644 1.00 92.12 114 LEU A CA 1
ATOM 912 C C . LEU A 1 114 ? 3.691 5.387 10.529 1.00 92.12 114 LEU A C 1
ATOM 914 O O . LEU A 1 114 ? 4.503 5.593 9.627 1.00 92.12 114 LEU A O 1
ATOM 918 N N . ILE A 1 115 ? 2.923 4.295 10.559 1.00 92.00 115 ILE A N 1
ATOM 919 C CA . ILE A 1 115 ? 3.103 3.241 9.568 1.00 92.00 115 ILE A CA 1
ATOM 920 C C . ILE A 1 115 ? 2.597 3.643 8.181 1.00 92.00 115 ILE A C 1
ATOM 922 O O . ILE A 1 115 ? 3.246 3.313 7.188 1.00 92.00 115 ILE A O 1
ATOM 926 N N . VAL A 1 116 ? 1.499 4.403 8.089 1.00 91.19 116 VAL A N 1
ATOM 927 C CA . VAL A 1 116 ? 1.029 4.959 6.809 1.00 91.19 116 VAL A CA 1
ATOM 928 C C . VAL A 1 116 ? 2.055 5.922 6.240 1.00 91.19 116 VAL A C 1
ATOM 930 O O . VAL A 1 116 ? 2.390 5.817 5.063 1.00 91.19 116 VAL A O 1
ATOM 933 N N . GLY A 1 117 ? 2.606 6.800 7.080 1.00 94.12 117 GLY A N 1
ATOM 934 C CA . GLY A 1 117 ? 3.682 7.706 6.703 1.00 94.12 117 GLY A CA 1
ATOM 935 C C . GLY A 1 117 ? 4.880 6.949 6.136 1.00 94.12 117 GLY A C 1
ATOM 936 O O . GLY A 1 117 ? 5.312 7.242 5.028 1.00 94.12 117 GLY A O 1
ATOM 937 N N . ILE A 1 118 ? 5.357 5.908 6.826 1.00 94.31 118 ILE A N 1
ATOM 938 C CA . ILE A 1 118 ? 6.453 5.050 6.340 1.00 94.31 118 ILE A CA 1
ATOM 939 C C . ILE A 1 118 ? 6.096 4.385 5.004 1.00 94.31 118 ILE A C 1
ATOM 941 O O . ILE A 1 118 ? 6.912 4.368 4.088 1.00 94.31 118 ILE A O 1
ATOM 945 N N . ASN A 1 119 ? 4.876 3.865 4.863 1.00 92.94 119 ASN A N 1
ATOM 946 C CA . ASN A 1 119 ? 4.415 3.236 3.622 1.00 92.94 119 ASN A CA 1
ATOM 947 C C . ASN A 1 119 ? 4.427 4.220 2.443 1.00 92.94 119 ASN A C 1
ATOM 949 O O . ASN A 1 119 ? 4.825 3.850 1.338 1.00 92.94 119 ASN A O 1
ATOM 953 N N . ILE A 1 120 ? 3.996 5.461 2.681 1.00 95.06 120 ILE A N 1
ATOM 954 C CA . ILE A 1 120 ? 4.042 6.530 1.684 1.00 95.06 120 ILE A CA 1
ATOM 955 C C . ILE A 1 120 ? 5.493 6.894 1.373 1.00 95.06 120 ILE A C 1
ATOM 957 O O . ILE A 1 120 ? 5.852 6.967 0.205 1.00 95.06 120 ILE A O 1
ATOM 961 N N . LEU A 1 121 ? 6.350 7.044 2.384 1.00 96.69 121 LEU A N 1
ATOM 962 C CA . LEU A 1 121 ? 7.765 7.373 2.196 1.00 96.69 121 LEU A CA 1
ATOM 963 C C . LEU A 1 121 ? 8.524 6.311 1.393 1.00 96.69 121 LEU A C 1
ATOM 965 O O . LEU A 1 121 ? 9.367 6.672 0.579 1.00 96.69 121 LEU A O 1
ATOM 969 N N . ILE A 1 122 ? 8.213 5.022 1.565 1.00 94.94 122 ILE A N 1
ATOM 970 C CA . ILE A 1 122 ? 8.796 3.944 0.746 1.00 94.94 122 ILE A CA 1
ATOM 971 C C . ILE A 1 122 ? 8.423 4.129 -0.733 1.00 94.94 122 ILE A C 1
ATOM 973 O O . ILE A 1 122 ? 9.274 3.978 -1.608 1.00 94.94 122 ILE A O 1
ATOM 977 N N . ALA A 1 123 ? 7.171 4.493 -1.021 1.00 94.56 123 ALA A N 1
ATOM 978 C CA . ALA A 1 123 ? 6.735 4.807 -2.381 1.00 94.56 123 ALA A CA 1
ATOM 979 C C . ALA A 1 123 ? 7.387 6.095 -2.917 1.00 94.56 123 ALA A C 1
ATOM 981 O O . ALA A 1 123 ? 7.892 6.087 -4.033 1.00 94.56 123 ALA A O 1
ATOM 982 N N . VAL A 1 124 ? 7.485 7.157 -2.109 1.00 97.38 124 VAL A N 1
ATOM 983 C CA . VAL A 1 124 ? 8.187 8.403 -2.478 1.00 97.38 124 VAL A CA 1
ATOM 984 C C . VAL A 1 124 ? 9.663 8.141 -2.796 1.00 97.38 124 VAL A C 1
ATOM 986 O O . VAL A 1 124 ? 10.185 8.663 -3.777 1.00 97.38 124 VAL A O 1
ATOM 989 N N . ALA A 1 125 ? 10.342 7.307 -2.004 1.00 96.31 125 ALA A N 1
ATOM 990 C CA . ALA A 1 125 ? 11.728 6.924 -2.259 1.00 96.31 125 ALA A CA 1
ATOM 991 C C . ALA A 1 125 ? 11.875 6.161 -3.585 1.00 96.31 125 ALA A C 1
ATOM 993 O O . ALA A 1 125 ? 12.793 6.442 -4.351 1.00 96.31 125 ALA A O 1
ATOM 994 N N . SER A 1 126 ? 10.948 5.244 -3.876 1.00 94.25 126 SER A N 1
ATOM 995 C CA . SER A 1 126 ? 10.896 4.523 -5.153 1.00 94.25 126 SER A CA 1
ATOM 996 C C . SER A 1 126 ? 10.621 5.459 -6.339 1.00 94.25 126 SER A C 1
ATOM 998 O O . SER A 1 126 ? 11.267 5.317 -7.375 1.00 94.25 126 SER A O 1
ATOM 1000 N N . ASP A 1 127 ? 9.749 6.458 -6.183 1.00 96.62 127 ASP A N 1
ATOM 1001 C CA . ASP A 1 127 ? 9.537 7.497 -7.195 1.00 96.62 127 ASP A CA 1
ATOM 1002 C C . ASP A 1 127 ? 10.818 8.288 -7.469 1.00 96.62 127 ASP A C 1
ATOM 1004 O O . ASP A 1 127 ? 11.225 8.453 -8.618 1.00 96.62 127 ASP A O 1
ATOM 1008 N N . PHE A 1 128 ? 11.497 8.756 -6.422 1.00 97.31 128 PHE A N 1
ATOM 1009 C CA . PHE A 1 128 ? 12.737 9.507 -6.590 1.00 97.31 128 PHE A CA 1
ATOM 1010 C C . PHE A 1 128 ? 13.863 8.650 -7.180 1.00 97.31 128 PHE A C 1
ATOM 1012 O O . PHE A 1 128 ? 14.623 9.150 -8.009 1.00 97.31 128 PHE A O 1
ATOM 1019 N N . GLU A 1 129 ? 13.945 7.362 -6.834 1.00 95.25 129 GLU A N 1
ATOM 1020 C CA . GLU A 1 129 ? 14.857 6.414 -7.483 1.00 95.25 129 GLU A CA 1
ATOM 1021 C C . GLU A 1 129 ? 14.592 6.340 -8.996 1.00 95.25 129 GLU A C 1
ATOM 1023 O O . GLU A 1 129 ? 15.520 6.514 -9.793 1.00 95.25 129 GLU A O 1
ATOM 1028 N N . SER A 1 130 ? 13.329 6.152 -9.393 1.00 95.25 130 SER A N 1
ATOM 1029 C CA . SER A 1 130 ? 12.918 6.128 -10.800 1.00 95.25 130 SER A CA 1
ATOM 1030 C C . SER A 1 130 ? 13.204 7.447 -11.512 1.00 95.25 130 SER A C 1
ATOM 1032 O O . SER A 1 130 ? 13.692 7.435 -12.641 1.00 95.25 130 SER A O 1
ATOM 1034 N N . ALA A 1 131 ? 12.965 8.584 -10.854 1.00 96.62 131 ALA A N 1
ATOM 1035 C CA . ALA A 1 131 ? 13.267 9.902 -11.398 1.00 96.62 131 ALA A CA 1
ATOM 1036 C C . ALA A 1 131 ? 14.765 10.049 -11.695 1.00 96.62 131 ALA A C 1
ATOM 1038 O O . ALA A 1 131 ? 15.145 10.418 -12.804 1.00 96.62 131 ALA A O 1
ATOM 1039 N N . ILE A 1 132 ? 15.621 9.734 -10.717 1.00 96.38 132 ILE A N 1
ATOM 1040 C CA . ILE A 1 132 ? 17.079 9.871 -10.832 1.00 96.38 132 ILE A CA 1
ATOM 1041 C C . ILE A 1 132 ? 17.609 8.979 -11.954 1.00 96.38 132 ILE A C 1
ATOM 1043 O O . ILE A 1 132 ? 18.355 9.448 -12.814 1.00 96.38 132 ILE A O 1
ATOM 1047 N N . LYS A 1 133 ? 17.207 7.705 -11.979 1.00 95.50 133 LYS A N 1
ATOM 1048 C CA . LYS A 1 133 ? 17.683 6.745 -12.983 1.00 95.50 133 LYS A CA 1
ATOM 1049 C C . LYS A 1 133 ? 17.142 7.048 -14.378 1.00 95.50 133 LYS A C 1
ATOM 1051 O O . LYS A 1 133 ? 17.892 6.971 -15.347 1.00 95.50 133 LYS A O 1
ATOM 1056 N N . GLY A 1 134 ? 15.878 7.454 -14.481 1.00 96.25 134 GLY A N 1
ATOM 1057 C CA . GLY A 1 134 ? 15.269 7.854 -15.745 1.00 96.25 134 GLY A CA 1
ATOM 1058 C C . GLY A 1 134 ? 15.888 9.128 -16.325 1.00 96.25 134 GLY A C 1
ATOM 1059 O O . GLY A 1 134 ? 16.247 9.156 -17.500 1.00 96.25 134 GLY A O 1
ATOM 1060 N N . MET A 1 135 ? 16.112 10.157 -15.502 1.00 95.75 135 MET A N 1
ATOM 1061 C CA . MET A 1 135 ? 16.798 11.380 -15.941 1.00 95.75 135 MET A CA 1
ATOM 1062 C C . MET A 1 135 ? 18.267 11.131 -16.299 1.00 95.75 135 MET A C 1
ATOM 1064 O O . MET A 1 135 ? 18.772 11.739 -17.238 1.00 95.75 135 MET A O 1
ATOM 1068 N N . ALA A 1 136 ? 18.953 10.215 -15.607 1.00 95.56 136 ALA A N 1
ATOM 1069 C CA . ALA A 1 136 ? 20.303 9.802 -15.990 1.00 95.56 136 ALA A CA 1
ATOM 1070 C C . ALA A 1 136 ? 20.334 9.098 -17.361 1.00 95.56 136 ALA A C 1
ATOM 1072 O O . ALA A 1 136 ? 21.312 9.231 -18.091 1.00 95.56 136 ALA A O 1
ATOM 1073 N N . ALA A 1 137 ? 19.267 8.377 -17.722 1.00 95.12 137 ALA A N 1
ATOM 1074 C CA . ALA A 1 137 ? 19.161 7.660 -18.991 1.00 95.12 137 ALA A CA 1
ATOM 1075 C C . ALA A 1 137 ? 18.689 8.536 -20.169 1.00 95.12 137 ALA A C 1
ATOM 1077 O O . ALA A 1 137 ? 19.101 8.295 -21.301 1.00 95.12 137 ALA A O 1
ATOM 1078 N N . GLY A 1 138 ? 17.819 9.525 -19.930 1.00 92.56 138 GLY A N 1
ATOM 1079 C CA . GLY A 1 138 ? 17.148 10.282 -20.999 1.00 92.56 138 GLY A CA 1
ATOM 1080 C C . GLY A 1 138 ? 17.064 11.798 -20.801 1.00 92.56 138 GLY A C 1
ATOM 1081 O O . GLY A 1 138 ? 16.341 12.472 -21.531 1.00 92.56 138 GLY A O 1
ATOM 1082 N N . GLY A 1 139 ? 17.786 12.359 -19.829 1.00 92.50 139 GLY A N 1
ATOM 1083 C CA . GLY A 1 139 ? 17.786 13.795 -19.553 1.00 92.50 139 GLY A CA 1
ATOM 1084 C C . GLY A 1 139 ? 16.433 14.311 -19.053 1.00 92.50 139 GLY A C 1
ATOM 1085 O O . GLY A 1 139 ? 15.680 13.602 -18.386 1.00 92.50 139 GLY A O 1
ATOM 1086 N N . ALA A 1 140 ? 16.108 15.567 -19.372 1.00 89.56 140 ALA A N 1
ATOM 1087 C CA . ALA A 1 140 ? 14.884 16.227 -18.905 1.00 89.56 140 ALA A CA 1
ATOM 1088 C C . ALA A 1 140 ? 13.590 15.586 -19.444 1.00 89.56 140 ALA A C 1
ATOM 1090 O O . ALA A 1 140 ? 12.528 15.733 -18.841 1.00 89.56 140 ALA A O 1
ATOM 1091 N N . GLN A 1 141 ? 13.672 14.868 -20.566 1.00 91.38 141 GLN A N 1
ATOM 1092 C CA . GLN A 1 141 ? 12.545 14.152 -21.162 1.00 91.38 141 GLN A CA 1
ATOM 1093 C C . GLN A 1 141 ? 12.209 12.855 -20.409 1.00 91.38 141 GLN A C 1
ATOM 1095 O O . GLN A 1 141 ? 11.116 12.325 -20.584 1.00 91.38 141 GLN A O 1
ATOM 1100 N N . GLY A 1 142 ? 13.114 12.375 -19.550 1.00 94.38 142 GLY A N 1
ATOM 1101 C CA . GLY A 1 142 ? 13.015 11.069 -18.909 1.00 94.38 142 GLY A CA 1
ATOM 1102 C C . GLY A 1 142 ? 13.510 9.934 -19.806 1.00 94.38 142 GLY A C 1
ATOM 1103 O O . GLY A 1 142 ? 13.726 10.096 -21.009 1.00 94.38 142 GLY A O 1
ATOM 1104 N N . GLY A 1 143 ? 13.720 8.766 -19.208 1.00 95.06 143 GLY A N 1
ATOM 1105 C CA . GLY A 1 143 ? 14.427 7.660 -19.844 1.00 95.06 143 GLY A CA 1
ATOM 1106 C C . GLY A 1 143 ? 14.040 6.295 -19.293 1.00 95.06 143 GLY A C 1
ATOM 1107 O O . GLY A 1 143 ? 13.585 6.156 -18.155 1.00 95.06 143 GLY A O 1
ATOM 1108 N N . TRP A 1 144 ? 14.235 5.277 -20.132 1.00 94.81 144 TRP A N 1
ATOM 1109 C CA . TRP A 1 144 ? 14.059 3.882 -19.751 1.00 94.81 144 TRP A CA 1
ATOM 1110 C C . TRP A 1 144 ? 15.240 3.417 -18.907 1.00 94.81 144 TRP A C 1
ATOM 1112 O O . TRP A 1 144 ? 16.393 3.558 -19.312 1.00 94.81 144 TRP A O 1
ATOM 1122 N N . TRP A 1 145 ? 14.949 2.812 -17.762 1.00 93.25 145 TRP A N 1
ATOM 1123 C CA . TRP A 1 145 ? 15.943 2.147 -16.934 1.00 93.25 145 TRP A CA 1
ATOM 1124 C C . TRP A 1 145 ? 15.438 0.768 -16.516 1.00 93.25 145 TRP A C 1
ATOM 1126 O O . TRP A 1 145 ? 14.235 0.540 -16.370 1.00 93.25 145 TRP A O 1
ATOM 1136 N N . TYR A 1 146 ? 16.367 -0.171 -16.365 1.00 89.56 146 TYR A N 1
ATOM 1137 C CA . TYR A 1 146 ? 16.043 -1.534 -15.969 1.00 89.56 146 TYR A CA 1
ATOM 1138 C C . TYR A 1 146 ? 16.090 -1.656 -14.449 1.00 89.56 146 TYR A C 1
ATOM 1140 O O . TYR A 1 146 ? 17.135 -1.412 -13.834 1.00 89.56 146 TYR A O 1
ATOM 1148 N N . SER A 1 147 ? 14.954 -1.993 -13.841 1.00 84.88 147 SER A N 1
ATOM 1149 C CA . SER A 1 147 ? 14.844 -2.113 -12.394 1.00 84.88 147 SER A CA 1
ATOM 1150 C C . SER A 1 147 ? 15.536 -3.367 -11.874 1.00 84.88 147 SER A C 1
ATOM 1152 O O . SER A 1 147 ? 15.687 -4.368 -12.576 1.00 84.88 147 SER A O 1
ATOM 1154 N N . SER A 1 148 ? 15.928 -3.339 -10.598 1.00 76.38 148 SER A N 1
ATOM 1155 C CA . SER A 1 148 ? 16.402 -4.538 -9.893 1.00 76.38 148 SER A CA 1
ATOM 1156 C C . SER A 1 148 ? 15.326 -5.626 -9.777 1.00 76.38 148 SER A C 1
ATOM 1158 O O . SER A 1 148 ? 15.635 -6.747 -9.394 1.00 76.38 148 SER A O 1
ATOM 1160 N N . GLU A 1 149 ? 14.082 -5.303 -10.132 1.00 71.56 149 GLU A N 1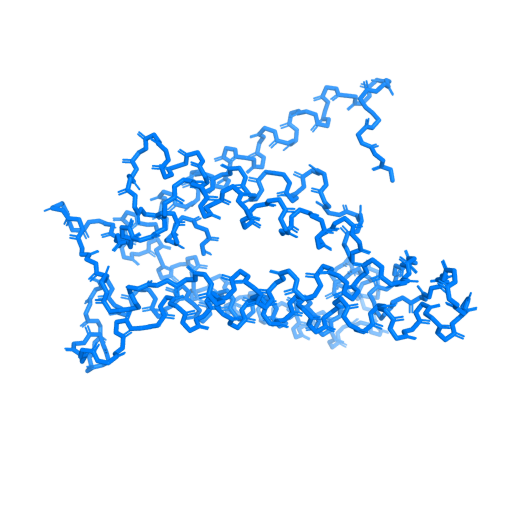
ATOM 1161 C CA . GLU A 1 149 ? 12.918 -6.193 -10.144 1.00 71.56 149 GLU A CA 1
ATOM 1162 C C . GLU A 1 149 ? 12.706 -6.850 -11.513 1.00 71.56 149 GLU A C 1
ATOM 1164 O O . GLU A 1 149 ? 11.711 -7.533 -11.730 1.00 71.56 149 GLU A O 1
ATOM 1169 N N . GLY A 1 150 ? 13.630 -6.636 -12.453 1.00 77.06 150 GLY A N 1
ATOM 1170 C CA . GLY A 1 150 ? 13.565 -7.233 -13.782 1.00 77.06 150 GLY A CA 1
ATOM 1171 C C . GLY A 1 150 ? 12.557 -6.559 -14.715 1.00 77.06 150 GLY A C 1
ATOM 1172 O O . GLY A 1 150 ? 12.118 -7.165 -15.692 1.00 77.06 150 GLY A O 1
ATOM 1173 N N . VAL A 1 151 ? 12.166 -5.313 -14.425 1.00 82.81 151 VAL A N 1
ATOM 1174 C CA . VAL A 1 151 ? 11.146 -4.578 -15.182 1.00 82.81 151 VAL A CA 1
ATOM 1175 C C . VAL A 1 151 ? 11.739 -3.300 -15.765 1.00 82.81 151 VAL A C 1
ATOM 1177 O O . VAL A 1 151 ? 12.452 -2.557 -15.094 1.00 82.81 151 VAL A O 1
ATOM 1180 N N . TRP A 1 152 ? 11.423 -3.016 -17.026 1.00 89.12 152 TRP A N 1
ATOM 1181 C CA . TRP A 1 152 ? 11.735 -1.727 -17.636 1.00 89.12 152 TRP A CA 1
ATOM 1182 C C . TRP A 1 152 ? 10.767 -0.657 -17.139 1.00 89.12 152 TRP A C 1
ATOM 1184 O O . TRP A 1 152 ? 9.555 -0.775 -17.324 1.00 89.12 152 TRP A O 1
ATOM 1194 N N . LEU A 1 153 ? 11.317 0.394 -16.538 1.00 91.56 153 LEU A N 1
ATOM 1195 C CA . LEU A 1 153 ? 10.569 1.534 -16.025 1.00 91.56 153 LEU A CA 1
ATOM 1196 C C . LEU A 1 153 ? 10.954 2.790 -16.802 1.00 91.56 153 LEU A C 1
ATOM 1198 O O . LEU A 1 153 ? 12.131 3.016 -17.094 1.00 91.56 153 LEU A O 1
ATOM 1202 N N . TYR A 1 154 ? 9.959 3.610 -17.132 1.00 94.19 154 TYR A N 1
ATOM 1203 C CA . TYR A 1 154 ? 10.180 4.907 -17.760 1.00 94.19 154 TYR A CA 1
ATOM 1204 C C . TYR A 1 154 ? 10.098 5.998 -16.696 1.00 94.19 154 TYR A C 1
ATOM 1206 O O . TYR A 1 154 ? 9.015 6.362 -16.237 1.00 94.19 154 TYR A O 1
ATOM 1214 N N . GLY A 1 155 ? 11.266 6.469 -16.261 1.00 95.88 155 GLY A N 1
ATOM 1215 C CA . GLY A 1 155 ? 11.392 7.425 -15.166 1.00 95.88 155 GLY A CA 1
ATOM 1216 C C . GLY A 1 155 ? 11.618 8.853 -15.655 1.00 95.88 155 GLY A C 1
ATOM 1217 O O . GLY A 1 155 ? 12.276 9.065 -16.676 1.00 95.88 155 GLY A O 1
ATOM 1218 N N . GLY A 1 156 ? 11.122 9.841 -14.913 1.00 96.12 156 GLY A N 1
ATOM 1219 C CA . GLY A 1 156 ? 11.281 11.250 -15.273 1.00 96.12 156 GLY A CA 1
ATOM 1220 C C . GLY A 1 1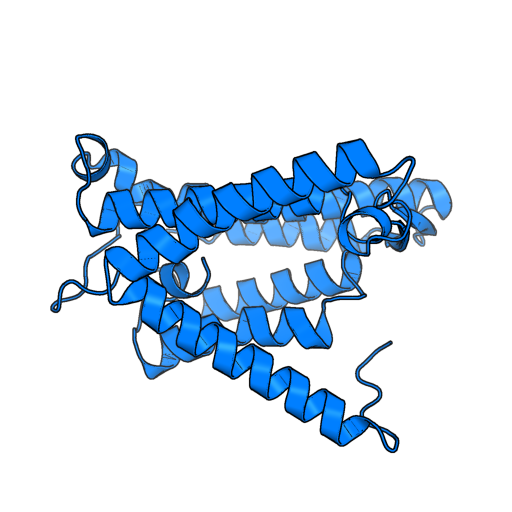56 ? 10.753 12.225 -14.224 1.00 96.12 156 GLY A C 1
ATOM 1221 O O . GLY A 1 156 ? 10.562 11.880 -13.059 1.00 96.12 156 GLY A O 1
ATOM 1222 N N . TRP A 1 157 ? 10.511 13.471 -14.635 1.00 96.06 157 TRP A N 1
ATOM 1223 C CA . TRP A 1 157 ? 10.062 14.547 -13.740 1.00 96.06 157 TRP A CA 1
ATOM 1224 C C . TRP A 1 157 ? 8.670 14.295 -13.135 1.00 96.06 157 TRP A C 1
ATOM 1226 O O . TRP A 1 157 ? 8.393 14.762 -12.031 1.00 96.06 157 TRP A O 1
ATOM 1236 N N . TRP A 1 158 ? 7.814 13.513 -13.800 1.00 96.38 158 TRP A N 1
ATOM 1237 C CA . TRP A 1 158 ? 6.517 13.086 -13.257 1.00 96.38 158 TRP A CA 1
ATOM 1238 C C . TRP A 1 158 ? 6.668 12.268 -11.969 1.00 96.38 158 TRP A C 1
ATOM 1240 O O . TRP A 1 158 ? 5.885 12.456 -11.042 1.00 96.38 158 TRP A O 1
ATOM 1250 N N . ASN A 1 159 ? 7.716 11.445 -11.845 1.00 97.75 159 ASN A N 1
ATOM 1251 C CA . ASN A 1 159 ? 8.006 10.741 -10.597 1.00 97.75 159 ASN A CA 1
ATOM 1252 C C . ASN A 1 159 ? 8.360 11.714 -9.463 1.00 97.75 159 ASN A C 1
ATOM 1254 O O . ASN A 1 159 ? 7.972 11.497 -8.320 1.00 97.75 159 ASN A O 1
ATOM 1258 N N . ILE A 1 160 ? 9.056 12.818 -9.763 1.00 97.31 160 ILE A N 1
ATOM 1259 C CA . ILE A 1 160 ? 9.357 13.854 -8.761 1.00 97.31 160 ILE A CA 1
ATOM 1260 C C . ILE A 1 160 ? 8.055 14.479 -8.259 1.00 97.31 160 ILE A C 1
ATOM 1262 O O . ILE A 1 160 ? 7.858 14.606 -7.051 1.00 97.31 160 ILE A O 1
ATOM 1266 N N . LEU A 1 161 ? 7.149 14.838 -9.174 1.00 97.69 161 LEU A N 1
ATOM 1267 C CA . LEU A 1 161 ? 5.852 15.404 -8.808 1.00 97.69 161 LEU A CA 1
ATOM 1268 C C . LEU A 1 161 ? 5.008 14.427 -7.992 1.00 97.69 161 LEU A C 1
ATOM 1270 O O . LEU A 1 161 ? 4.425 14.833 -6.987 1.00 97.69 161 LEU A O 1
ATOM 1274 N N . ASN A 1 162 ? 4.988 13.148 -8.372 1.00 98.12 162 ASN A N 1
ATOM 1275 C CA . ASN A 1 162 ? 4.270 12.132 -7.613 1.00 98.12 162 ASN A CA 1
ATOM 1276 C C . ASN A 1 162 ? 4.891 11.914 -6.223 1.00 98.12 162 ASN A C 1
ATOM 1278 O O . ASN A 1 162 ? 4.171 11.838 -5.227 1.00 98.12 162 ASN A O 1
ATOM 1282 N N . GLY A 1 163 ? 6.221 11.923 -6.111 1.00 97.75 163 GLY A N 1
ATOM 1283 C CA . GLY A 1 163 ? 6.915 11.869 -4.825 1.00 97.75 163 GLY A CA 1
ATOM 1284 C C . GLY A 1 163 ? 6.579 13.064 -3.920 1.00 97.75 163 GLY A C 1
ATOM 1285 O O . GLY A 1 163 ? 6.274 12.889 -2.739 1.00 97.75 163 GLY A O 1
ATOM 1286 N N . ILE A 1 164 ? 6.536 14.281 -4.472 1.00 98.12 164 ILE A N 1
ATOM 1287 C CA . ILE A 1 164 ? 6.102 15.488 -3.745 1.00 98.12 164 ILE A CA 1
ATOM 1288 C C . ILE A 1 164 ? 4.638 15.363 -3.306 1.00 98.12 164 ILE A C 1
ATOM 1290 O O . ILE A 1 164 ? 4.319 15.654 -2.153 1.00 98.12 164 ILE A O 1
ATOM 1294 N N . ALA A 1 165 ? 3.752 14.885 -4.182 1.00 97.81 165 ALA A N 1
ATOM 1295 C CA . ALA A 1 165 ? 2.353 14.635 -3.841 1.00 97.81 165 ALA A CA 1
ATOM 1296 C C . ALA A 1 165 ? 2.210 13.611 -2.698 1.00 97.81 165 ALA A C 1
ATOM 1298 O O . ALA A 1 165 ? 1.340 13.763 -1.843 1.00 97.81 165 ALA A O 1
ATOM 1299 N N . GLY A 1 166 ? 3.104 12.623 -2.611 1.00 97.31 166 GLY A N 1
ATOM 1300 C CA . GLY A 1 166 ? 3.167 11.686 -1.486 1.00 97.31 166 GLY A CA 1
ATOM 1301 C C . GLY A 1 166 ? 3.524 12.374 -0.169 1.00 97.31 166 GLY A C 1
ATOM 1302 O O . GLY A 1 166 ? 2.875 12.147 0.851 1.00 97.31 166 GLY A O 1
ATOM 1303 N N . ILE A 1 167 ? 4.503 13.281 -0.185 1.00 97.81 167 ILE A N 1
ATOM 1304 C CA . ILE A 1 167 ? 4.862 14.089 0.992 1.00 97.81 167 ILE A CA 1
ATOM 1305 C C . ILE A 1 167 ? 3.683 14.974 1.422 1.00 97.81 167 ILE A C 1
ATOM 1307 O O . ILE A 1 167 ? 3.383 15.065 2.613 1.00 97.81 167 ILE A O 1
ATOM 1311 N N . ILE A 1 168 ? 2.974 15.578 0.464 1.00 96.69 168 ILE A N 1
ATOM 1312 C CA . ILE A 1 168 ? 1.765 16.368 0.735 1.00 96.69 168 ILE A CA 1
ATOM 1313 C C . ILE A 1 168 ? 0.673 15.484 1.349 1.00 96.69 168 ILE A C 1
ATOM 1315 O O . ILE A 1 168 ? 0.086 15.872 2.354 1.00 96.69 168 ILE A O 1
ATOM 1319 N N . ASN A 1 169 ? 0.453 14.273 0.828 1.00 94.88 169 ASN A N 1
ATOM 1320 C CA . ASN A 1 169 ? -0.482 13.310 1.416 1.00 94.88 169 ASN A CA 1
ATOM 1321 C C . ASN A 1 169 ? -0.153 13.011 2.886 1.00 94.88 169 ASN A C 1
ATOM 1323 O O . ASN A 1 169 ? -1.062 12.969 3.712 1.00 94.88 169 ASN A O 1
ATOM 1327 N N . ILE A 1 170 ? 1.128 12.861 3.245 1.00 94.94 170 ILE A N 1
ATOM 1328 C CA . ILE A 1 170 ? 1.532 12.702 4.652 1.00 94.94 170 ILE A CA 1
ATOM 1329 C C . ILE A 1 170 ? 1.172 13.945 5.467 1.00 94.94 170 ILE A C 1
ATOM 1331 O O . ILE A 1 170 ? 0.613 13.818 6.555 1.00 94.94 170 ILE A O 1
ATOM 1335 N N . ALA A 1 171 ? 1.478 15.135 4.949 1.00 93.62 171 ALA A N 1
ATOM 1336 C CA . ALA A 1 171 ? 1.206 16.398 5.631 1.00 93.62 171 ALA A CA 1
ATOM 1337 C C . ALA A 1 171 ? -0.298 16.664 5.828 1.00 93.62 171 ALA A C 1
ATOM 1339 O O . ALA A 1 171 ? -0.684 17.308 6.801 1.00 93.62 171 ALA A O 1
ATOM 1340 N N . CYS A 1 172 ? -1.148 16.145 4.938 1.00 93.00 172 CYS A N 1
ATOM 1341 C CA . CYS A 1 172 ? -2.603 16.235 5.044 1.00 93.00 172 CYS A CA 1
ATOM 1342 C C . CYS A 1 172 ? -3.212 15.274 6.077 1.00 93.00 172 CYS A C 1
ATOM 1344 O O . CYS A 1 172 ? -4.382 15.433 6.416 1.00 93.00 172 CYS A O 1
ATOM 1346 N N . MET A 1 173 ? -2.465 14.288 6.587 1.00 91.38 173 MET A N 1
ATOM 1347 C CA . MET A 1 173 ? -2.962 13.432 7.663 1.00 91.38 173 MET A CA 1
ATOM 1348 C C . MET A 1 173 ? -2.951 14.193 8.990 1.00 91.38 173 MET A C 1
ATOM 1350 O O . MET A 1 173 ? -1.895 14.580 9.493 1.00 91.38 173 MET A O 1
ATOM 1354 N N . THR A 1 174 ? -4.117 14.342 9.609 1.00 90.06 174 THR A N 1
ATOM 1355 C CA . THR A 1 174 ? -4.289 15.006 10.908 1.00 90.06 174 THR A CA 1
ATOM 1356 C C . THR A 1 174 ? -4.853 14.042 11.960 1.00 90.06 174 THR A C 1
ATOM 1358 O O . THR A 1 174 ? -5.019 12.846 11.712 1.00 90.06 174 THR A O 1
ATOM 1361 N N . GLY A 1 175 ? -5.056 14.517 13.196 1.00 87.25 175 GLY A N 1
ATOM 1362 C CA . GLY A 1 175 ? -5.752 13.727 14.218 1.00 87.25 175 GLY A CA 1
ATOM 1363 C C . GLY A 1 175 ? -5.009 12.455 14.640 1.00 87.25 175 GLY A C 1
ATOM 1364 O O . GLY A 1 175 ? -5.639 11.428 14.871 1.00 87.25 175 GLY A O 1
ATOM 1365 N N . TRP A 1 176 ? -3.676 12.504 14.744 1.00 88.44 176 TRP A N 1
ATOM 1366 C CA . TRP A 1 176 ? -2.819 11.315 14.900 1.00 88.44 176 TRP A CA 1
ATOM 1367 C C . TRP A 1 176 ? -3.125 10.472 16.149 1.00 88.44 176 TRP A C 1
ATOM 1369 O O . TRP A 1 176 ? -2.885 9.271 16.156 1.00 88.44 176 TRP A O 1
ATOM 1379 N N . TRP A 1 177 ? -3.676 11.079 17.206 1.00 88.88 177 TRP A N 1
ATOM 1380 C CA . TRP A 1 177 ? -4.085 10.386 18.438 1.00 88.88 177 TRP A CA 1
ATOM 1381 C C . TRP A 1 177 ? -5.593 10.110 18.523 1.00 88.88 177 TRP A C 1
ATOM 1383 O O . TRP A 1 177 ? -6.048 9.497 19.492 1.00 88.88 177 TRP A O 1
ATOM 1393 N N . SER A 1 178 ? -6.366 10.523 17.518 1.00 87.75 178 SER A N 1
ATOM 1394 C CA . SER A 1 178 ? -7.826 10.380 17.444 1.00 87.75 178 SER A CA 1
ATOM 1395 C C . SER A 1 178 ? -8.224 9.010 16.888 1.00 87.75 178 SER A C 1
ATOM 1397 O O . SER A 1 178 ? -8.999 8.904 15.937 1.00 87.75 178 SER A O 1
ATOM 1399 N N . ILE A 1 179 ? -7.660 7.957 17.484 1.00 87.62 179 ILE A N 1
ATOM 1400 C CA . ILE A 1 179 ? -7.956 6.559 17.165 1.00 87.62 179 ILE A CA 1
ATOM 1401 C C . ILE A 1 179 ? -8.897 5.994 18.225 1.00 87.62 179 ILE A C 1
ATOM 1403 O O . ILE A 1 179 ? -8.617 6.065 19.426 1.00 87.62 179 ILE A O 1
ATOM 1407 N N . TYR A 1 180 ? -9.999 5.407 17.769 1.00 84.38 180 TYR A N 1
ATOM 1408 C CA . TYR A 1 180 ? -11.068 4.887 18.614 1.00 84.38 180 TYR A CA 1
ATOM 1409 C C . TYR A 1 180 ? -11.352 3.425 18.296 1.00 84.38 180 TYR A C 1
ATOM 1411 O O . TYR A 1 180 ? -11.166 2.976 17.169 1.00 84.38 180 TYR A O 1
ATOM 1419 N N . THR A 1 181 ? -11.872 2.697 19.275 1.00 83.50 181 THR A N 1
ATOM 1420 C CA . THR A 1 181 ? -12.465 1.379 19.038 1.00 83.50 181 THR A CA 1
ATOM 1421 C C . THR A 1 181 ? -13.956 1.551 18.746 1.00 83.50 181 THR A C 1
ATOM 1423 O O . THR A 1 181 ? -14.620 2.372 19.386 1.00 83.50 181 THR A O 1
ATOM 1426 N N . SER A 1 182 ? -14.504 0.802 17.788 1.00 83.50 182 SER A N 1
ATOM 1427 C CA . SER A 1 182 ? -15.944 0.787 17.517 1.00 83.50 182 SER A CA 1
ATOM 1428 C C . SER A 1 182 ? -16.752 0.333 18.734 1.00 83.50 182 SER A C 1
ATOM 1430 O O . SER A 1 182 ? -16.251 -0.352 19.627 1.00 83.50 182 SER A O 1
ATOM 1432 N N . LYS A 1 183 ? -18.047 0.675 18.749 1.00 80.88 183 LYS A N 1
ATOM 1433 C CA . LYS A 1 183 ? -18.968 0.309 19.842 1.00 80.88 183 LYS A CA 1
ATOM 1434 C C . LYS A 1 183 ? -19.038 -1.199 20.095 1.00 80.88 183 LYS A C 1
ATOM 1436 O O . LYS A 1 183 ? -19.226 -1.614 21.230 1.00 80.88 183 LYS A O 1
ATOM 1441 N N . ASP A 1 184 ? -18.900 -2.005 19.047 1.00 80.81 184 ASP A N 1
ATOM 1442 C CA . ASP A 1 184 ? -18.917 -3.466 19.125 1.00 80.81 184 ASP A CA 1
ATOM 1443 C C . ASP A 1 184 ? -17.525 -4.084 19.358 1.00 80.81 184 ASP A C 1
ATOM 1445 O O . ASP A 1 184 ? -17.393 -5.307 19.375 1.00 80.81 184 ASP A O 1
ATOM 1449 N N . GLY A 1 185 ? -16.485 -3.260 19.541 1.00 77.06 185 GLY A N 1
ATOM 1450 C CA . GLY A 1 185 ? -15.125 -3.700 19.858 1.00 77.06 185 GLY A CA 1
ATOM 1451 C C . GLY A 1 185 ? -14.345 -4.291 18.680 1.00 77.06 185 GLY A C 1
ATOM 1452 O O . GLY A 1 185 ? -13.220 -4.765 18.863 1.00 77.06 185 GLY A O 1
ATOM 1453 N N . LYS A 1 186 ? -14.930 -4.319 17.477 1.00 78.00 186 LYS A N 1
ATOM 1454 C CA . LYS A 1 186 ? -14.358 -5.036 16.330 1.00 78.00 186 LYS A CA 1
ATOM 1455 C C . LYS A 1 186 ? -13.440 -4.179 15.473 1.00 78.00 186 LYS A C 1
ATOM 1457 O O . LYS A 1 186 ? -12.513 -4.737 14.885 1.00 78.00 186 LYS A O 1
ATOM 1462 N N . ASP A 1 187 ? -13.632 -2.866 15.466 1.00 84.00 187 ASP A N 1
ATOM 1463 C CA . ASP A 1 187 ? -12.990 -1.988 14.494 1.00 84.00 187 ASP A CA 1
ATOM 1464 C C . ASP A 1 187 ? -12.165 -0.913 15.160 1.00 84.00 187 ASP A C 1
ATOM 1466 O O . ASP A 1 187 ? -12.496 -0.417 16.236 1.00 84.00 187 ASP A O 1
ATOM 1470 N N . MET A 1 188 ? -11.087 -0.549 14.484 1.00 87.12 188 MET A N 1
ATOM 1471 C CA . MET A 1 188 ? -10.268 0.592 14.830 1.00 87.12 188 MET A CA 1
ATOM 1472 C C . MET A 1 188 ? -10.611 1.722 13.865 1.00 87.12 188 MET A C 1
ATOM 1474 O O . MET A 1 188 ? -10.440 1.596 12.654 1.00 87.12 188 MET A O 1
ATOM 1478 N N . LEU A 1 189 ? -11.128 2.812 14.414 1.00 89.62 189 LEU A N 1
ATOM 1479 C CA . LEU A 1 189 ? -11.641 3.949 13.673 1.00 89.62 189 LEU A CA 1
ATOM 1480 C C . LEU A 1 189 ? -10.677 5.123 13.795 1.00 89.62 189 LEU A C 1
ATOM 1482 O O . LEU A 1 189 ? -10.295 5.510 14.900 1.00 89.62 189 LEU A O 1
ATOM 1486 N N . TRP A 1 190 ? -10.352 5.720 12.656 1.00 90.38 190 TRP A N 1
ATOM 1487 C CA . TRP A 1 190 ? -9.660 6.993 12.542 1.00 90.38 190 TRP A CA 1
ATOM 1488 C C . TRP A 1 190 ? -10.543 7.969 11.749 1.00 90.38 190 TRP A C 1
ATOM 1490 O O . TRP A 1 190 ? -10.499 7.990 10.518 1.00 90.38 190 TRP A O 1
ATOM 1500 N N . PRO A 1 191 ? -11.384 8.767 12.433 1.00 83.62 191 PRO A N 1
ATOM 1501 C CA . PRO A 1 191 ? -12.403 9.592 11.779 1.00 83.62 191 PRO A CA 1
ATOM 1502 C C . PRO A 1 191 ? -11.856 10.672 10.841 1.00 83.62 191 PRO A C 1
ATOM 1504 O O . PRO A 1 191 ? -12.583 11.137 9.969 1.00 83.62 191 PRO A O 1
ATOM 1507 N N . ASP A 1 192 ? -10.594 11.062 11.020 1.00 85.62 192 ASP A N 1
ATOM 1508 C CA . ASP A 1 192 ? -9.950 12.130 10.250 1.00 85.62 192 ASP A CA 1
ATOM 1509 C C . ASP A 1 192 ? -9.575 11.706 8.822 1.00 85.62 192 ASP A C 1
ATOM 1511 O O . ASP A 1 192 ? -9.288 12.536 7.961 1.00 85.62 192 ASP A O 1
ATOM 1515 N N . MET A 1 193 ? -9.643 10.403 8.535 1.00 88.25 193 MET A N 1
ATOM 1516 C CA . MET A 1 193 ? -9.544 9.858 7.182 1.00 88.25 193 MET A CA 1
ATOM 1517 C C . MET A 1 193 ? -10.873 10.086 6.444 1.00 88.25 193 MET A C 1
ATOM 1519 O O . MET A 1 193 ? -11.678 9.171 6.251 1.00 88.25 193 MET A O 1
ATOM 1523 N N . THR A 1 194 ? -11.136 11.344 6.084 1.00 90.88 194 THR A N 1
ATOM 1524 C CA . THR A 1 194 ? -12.329 11.740 5.321 1.00 90.88 194 THR A CA 1
ATOM 1525 C C . THR A 1 194 ? -12.333 11.108 3.928 1.00 90.88 194 THR A C 1
ATOM 1527 O O . THR A 1 194 ? -11.294 10.705 3.406 1.00 90.88 194 THR A O 1
ATOM 1530 N N . TRP A 1 195 ? -13.502 11.026 3.285 1.00 90.38 195 TRP A N 1
ATOM 1531 C CA . TRP A 1 195 ? -13.597 10.435 1.945 1.00 90.38 195 TRP A CA 1
ATOM 1532 C C . TRP A 1 195 ? -12.762 11.205 0.909 1.00 90.38 195 TRP A C 1
ATOM 1534 O O . TRP A 1 195 ? -12.209 10.591 0.004 1.00 90.38 195 TRP A O 1
ATOM 1544 N N . GLN A 1 196 ? -12.612 12.524 1.067 1.00 92.44 196 GLN A N 1
ATOM 1545 C CA . GLN A 1 196 ? -11.769 13.354 0.205 1.00 92.44 196 GLN A CA 1
ATOM 1546 C C . GLN A 1 196 ? -10.294 12.981 0.339 1.00 92.44 196 GLN A C 1
ATOM 1548 O O . GLN A 1 196 ? -9.607 12.850 -0.671 1.00 92.44 196 GLN A O 1
ATOM 1553 N N . PHE A 1 197 ? -9.825 12.777 1.575 1.00 92.56 197 PHE A N 1
ATOM 1554 C CA . PHE A 1 197 ? -8.465 12.305 1.820 1.00 92.56 197 PHE A CA 1
ATOM 1555 C C . PHE A 1 197 ? -8.246 10.928 1.189 1.00 92.56 197 PHE A C 1
ATOM 1557 O O . PHE A 1 197 ? -7.261 10.730 0.487 1.00 92.56 197 PHE A O 1
ATOM 1564 N N . ILE A 1 198 ? -9.190 10.002 1.385 1.00 93.56 198 ILE A N 1
ATOM 1565 C CA . ILE A 1 198 ? -9.111 8.645 0.830 1.00 93.56 198 ILE A CA 1
ATOM 1566 C C . ILE A 1 198 ? -9.002 8.684 -0.698 1.00 93.56 198 ILE A C 1
ATOM 1568 O O . ILE A 1 198 ? -8.118 8.046 -1.254 1.00 93.56 198 ILE A O 1
ATOM 1572 N N . ILE A 1 199 ? -9.832 9.478 -1.381 1.00 93.06 199 ILE A N 1
ATOM 1573 C CA . ILE A 1 199 ? -9.766 9.600 -2.845 1.00 93.06 199 ILE A CA 1
ATOM 1574 C C . ILE A 1 199 ? -8.438 10.215 -3.298 1.00 93.06 199 ILE A C 1
ATOM 1576 O O . ILE A 1 199 ? -7.829 9.714 -4.242 1.00 93.06 199 ILE A O 1
ATOM 1580 N N . ALA A 1 200 ? -7.971 11.281 -2.642 1.00 94.75 200 ALA A N 1
ATOM 1581 C CA . ALA A 1 200 ? -6.691 11.903 -2.979 1.00 94.75 200 ALA A CA 1
ATOM 1582 C C . ALA A 1 200 ? -5.518 10.923 -2.800 1.00 94.75 200 ALA A C 1
ATOM 1584 O O . ALA A 1 200 ? -4.642 10.833 -3.663 1.00 94.75 200 ALA A O 1
ATOM 1585 N N . TYR A 1 201 ? -5.542 10.146 -1.715 1.00 94.62 201 TYR A N 1
ATOM 1586 C CA . TYR A 1 201 ? -4.580 9.085 -1.456 1.00 94.62 201 TYR A CA 1
ATOM 1587 C C . TYR A 1 201 ? -4.648 7.980 -2.514 1.00 94.62 201 TYR A C 1
ATOM 1589 O O . TYR A 1 201 ? -3.607 7.583 -3.032 1.00 94.62 201 TYR A O 1
ATOM 1597 N N . ASP A 1 202 ? -5.845 7.491 -2.845 1.00 94.31 202 ASP A N 1
ATOM 1598 C CA . ASP A 1 202 ? -6.040 6.401 -3.803 1.00 94.31 202 ASP A CA 1
ATOM 1599 C C . ASP A 1 202 ? -5.556 6.808 -5.200 1.00 94.31 202 ASP A C 1
ATOM 1601 O O . ASP A 1 202 ? -4.847 6.042 -5.847 1.00 94.31 202 ASP A O 1
ATOM 1605 N N . ILE A 1 203 ? -5.854 8.034 -5.645 1.00 94.38 203 ILE A N 1
ATOM 1606 C CA . ILE A 1 203 ? -5.363 8.565 -6.928 1.00 94.38 203 ILE A CA 1
ATOM 1607 C C . ILE A 1 203 ? -3.834 8.638 -6.932 1.00 94.38 203 ILE A C 1
ATOM 1609 O O . ILE A 1 203 ? -3.195 8.157 -7.866 1.00 94.38 203 ILE A O 1
ATOM 1613 N N . TRP A 1 204 ? -3.240 9.199 -5.877 1.00 96.25 204 TRP A N 1
ATOM 1614 C CA . TRP A 1 204 ? -1.786 9.277 -5.749 1.00 96.25 204 TRP A CA 1
ATOM 1615 C C . TRP A 1 204 ? -1.130 7.888 -5.727 1.00 96.25 204 TRP A C 1
ATOM 1617 O O . TRP A 1 204 ? -0.102 7.658 -6.365 1.00 96.25 204 TRP A O 1
ATOM 1627 N N . ASN A 1 205 ? -1.723 6.935 -5.005 1.00 94.00 205 ASN A N 1
ATOM 1628 C CA . ASN A 1 205 ? -1.185 5.585 -4.917 1.00 94.00 205 ASN A CA 1
ATOM 1629 C C . ASN A 1 205 ? -1.317 4.845 -6.249 1.00 94.00 205 ASN A C 1
ATOM 1631 O O . ASN A 1 205 ? -0.399 4.130 -6.646 1.00 94.00 205 ASN A O 1
ATOM 1635 N N . PHE A 1 206 ? -2.428 5.050 -6.955 1.00 93.12 206 PHE A N 1
ATOM 1636 C CA . PHE A 1 206 ? -2.631 4.510 -8.288 1.00 93.12 206 PHE A CA 1
ATOM 1637 C C . PHE A 1 206 ? -1.562 5.027 -9.255 1.00 93.12 206 PHE A C 1
ATOM 1639 O O . PHE A 1 206 ? -0.887 4.209 -9.881 1.00 93.12 206 PHE A O 1
ATOM 1646 N N . GLU A 1 207 ? -1.329 6.343 -9.294 1.00 93.81 207 GLU A N 1
ATOM 1647 C CA . GLU A 1 207 ? -0.264 6.959 -10.097 1.00 93.81 207 GLU A CA 1
ATOM 1648 C C . GLU A 1 207 ? 1.106 6.364 -9.746 1.00 93.81 207 GLU A C 1
ATOM 1650 O O . GLU A 1 207 ? 1.824 5.891 -10.625 1.00 93.81 207 GLU A O 1
ATOM 1655 N N . TYR A 1 208 ? 1.429 6.252 -8.453 1.00 93.38 208 TYR A N 1
ATOM 1656 C CA . TYR A 1 208 ? 2.657 5.593 -8.006 1.00 93.38 208 TYR A CA 1
ATOM 1657 C C . TYR A 1 208 ? 2.794 4.174 -8.583 1.00 93.38 208 TYR A C 1
ATOM 1659 O O . TYR A 1 208 ? 3.844 3.809 -9.122 1.00 93.38 208 TYR A O 1
ATOM 1667 N N . THR A 1 209 ? 1.740 3.356 -8.471 1.00 90.62 209 THR A N 1
ATOM 1668 C CA . THR A 1 209 ? 1.768 1.991 -9.006 1.00 90.62 209 THR A CA 1
ATOM 1669 C C . THR A 1 209 ? 1.837 1.971 -10.525 1.00 90.62 209 THR A C 1
ATOM 1671 O O . THR A 1 209 ? 2.383 1.024 -11.076 1.00 90.62 209 THR A O 1
ATOM 1674 N N . TYR A 1 210 ? 1.313 2.979 -11.219 1.00 89.56 210 TYR A N 1
ATOM 1675 C CA . TYR A 1 210 ? 1.368 3.071 -12.676 1.00 89.56 210 TYR A CA 1
ATOM 1676 C C . TYR A 1 210 ? 2.792 3.358 -13.148 1.00 89.56 210 TYR A C 1
ATOM 1678 O O . TYR A 1 210 ? 3.288 2.712 -14.071 1.00 89.56 210 TYR A O 1
ATOM 1686 N N . LEU A 1 211 ? 3.469 4.273 -12.456 1.00 91.56 211 LEU A N 1
ATOM 1687 C CA . LEU A 1 211 ? 4.825 4.696 -12.776 1.00 91.56 211 LEU A CA 1
ATOM 1688 C C . LEU A 1 211 ? 5.884 3.650 -12.410 1.00 91.56 211 LEU A C 1
ATOM 1690 O O . LEU A 1 211 ? 6.823 3.436 -13.174 1.00 91.56 211 LEU A O 1
ATOM 1694 N N . ASN A 1 212 ? 5.748 3.005 -11.247 1.00 89.69 212 ASN A N 1
ATOM 1695 C CA . ASN A 1 212 ? 6.812 2.171 -10.675 1.00 89.69 212 ASN A CA 1
ATOM 1696 C C . ASN A 1 212 ? 6.485 0.673 -10.651 1.00 89.69 212 ASN A C 1
ATOM 1698 O O . ASN A 1 212 ? 7.393 -0.138 -10.517 1.00 89.69 212 ASN A O 1
ATOM 1702 N N . LEU A 1 213 ? 5.211 0.286 -10.790 1.00 85.62 213 LEU A N 1
ATOM 1703 C CA . LEU A 1 213 ? 4.754 -1.112 -10.732 1.00 85.62 213 LEU A CA 1
ATOM 1704 C C . LEU A 1 213 ? 3.778 -1.445 -11.881 1.00 85.62 213 LEU A C 1
ATOM 1706 O O . LEU A 1 213 ? 2.684 -1.965 -11.627 1.00 85.62 213 LEU A O 1
ATOM 1710 N N . PRO A 1 214 ? 4.140 -1.181 -13.152 1.00 77.06 214 PRO A N 1
ATOM 1711 C CA . PRO A 1 214 ? 3.210 -1.228 -14.287 1.00 77.06 214 PRO A CA 1
ATOM 1712 C C . PRO A 1 214 ? 2.596 -2.614 -14.543 1.00 77.06 214 PRO A C 1
ATOM 1714 O O . PRO A 1 214 ? 1.557 -2.727 -15.195 1.00 77.06 214 PRO A O 1
ATOM 1717 N N . LEU A 1 215 ? 3.214 -3.684 -14.030 1.00 76.00 215 LEU A N 1
ATOM 1718 C CA . LEU A 1 215 ? 2.681 -5.050 -14.104 1.00 76.00 215 LEU A CA 1
ATOM 1719 C C . LEU A 1 215 ? 1.522 -5.299 -13.123 1.00 76.00 215 LEU A C 1
ATOM 1721 O O . LEU A 1 215 ? 0.762 -6.249 -13.301 1.00 76.00 215 LEU A O 1
ATOM 1725 N N . HIS A 1 216 ? 1.363 -4.451 -12.104 1.00 72.94 216 HIS A N 1
ATOM 1726 C CA . HIS A 1 216 ? 0.419 -4.654 -11.004 1.00 72.94 216 HIS A CA 1
ATOM 1727 C C . HIS A 1 216 ? -0.683 -3.597 -10.932 1.00 72.94 216 HIS A C 1
ATOM 1729 O O . HIS A 1 216 ? -1.731 -3.878 -10.354 1.00 72.94 216 HIS A O 1
ATOM 1735 N N . THR A 1 217 ? -0.490 -2.416 -11.522 1.00 72.75 217 THR A N 1
ATOM 1736 C CA . THR A 1 217 ? -1.353 -1.229 -11.367 1.00 72.75 217 THR A CA 1
ATOM 1737 C C . THR A 1 217 ? -2.843 -1.505 -11.568 1.00 72.75 217 THR A C 1
ATOM 1739 O O . THR A 1 217 ? -3.682 -1.139 -10.752 1.00 72.75 217 THR A O 1
ATOM 1742 N N . TRP A 1 218 ? -3.191 -2.153 -12.675 1.00 70.38 218 TRP A N 1
ATOM 1743 C CA . TRP A 1 218 ? -4.567 -2.165 -13.159 1.00 70.38 218 TRP A CA 1
ATOM 1744 C C . TRP A 1 218 ? -5.401 -3.298 -12.560 1.00 70.38 218 TRP A C 1
ATOM 1746 O O . TRP A 1 218 ? -6.507 -3.060 -12.086 1.00 70.38 218 TRP A O 1
ATOM 1756 N N . TYR A 1 219 ? -4.862 -4.517 -12.519 1.00 67.44 219 TYR A N 1
ATOM 1757 C CA . TYR A 1 219 ? -5.574 -5.644 -11.917 1.00 67.44 219 TYR A CA 1
ATOM 1758 C C . TYR A 1 219 ? -5.472 -5.621 -10.395 1.00 67.44 219 TYR A C 1
ATOM 1760 O O . TYR A 1 219 ? -6.480 -5.580 -9.696 1.00 67.44 219 TYR A O 1
ATOM 1768 N N . CYS A 1 220 ? -4.243 -5.624 -9.884 1.00 70.44 220 CYS A N 1
ATOM 1769 C CA . CYS A 1 220 ? -3.994 -5.705 -8.455 1.00 70.44 220 CYS A CA 1
ATOM 1770 C C . CYS A 1 220 ? -4.180 -4.334 -7.793 1.00 70.44 220 CYS A C 1
ATOM 1772 O O . CYS A 1 220 ? -4.908 -4.231 -6.817 1.00 70.44 220 CYS A O 1
ATOM 1774 N N . GLY A 1 221 ? -3.607 -3.266 -8.355 1.00 77.12 221 GLY A N 1
ATOM 1775 C CA . GLY A 1 221 ? -3.637 -1.924 -7.765 1.00 77.12 221 GLY A CA 1
ATOM 1776 C C . GLY A 1 221 ? -5.049 -1.355 -7.623 1.00 77.12 221 GLY A C 1
ATOM 1777 O O . GLY A 1 221 ? -5.412 -0.919 -6.535 1.00 77.12 221 GLY A O 1
ATOM 1778 N N . VAL A 1 222 ? -5.894 -1.442 -8.658 1.00 83.88 222 VAL A N 1
ATOM 1779 C CA . VAL A 1 222 ? -7.293 -0.979 -8.555 1.00 83.88 222 VAL A CA 1
ATOM 1780 C C . VAL A 1 222 ? -8.073 -1.787 -7.519 1.00 83.88 222 VAL A C 1
ATOM 1782 O O . VAL A 1 222 ? -8.772 -1.199 -6.700 1.00 83.88 222 VAL A O 1
ATOM 1785 N N . ALA A 1 223 ? -7.951 -3.120 -7.516 1.00 84.50 223 ALA A N 1
ATOM 1786 C CA . ALA A 1 223 ? -8.646 -3.953 -6.533 1.00 84.50 223 ALA A CA 1
ATOM 1787 C C . ALA A 1 223 ? -8.169 -3.661 -5.098 1.00 84.50 223 ALA A C 1
ATOM 1789 O O . ALA A 1 223 ? -8.992 -3.548 -4.190 1.00 84.50 223 ALA A O 1
ATOM 1790 N N . LEU A 1 224 ? -6.855 -3.495 -4.908 1.00 86.88 224 LEU A N 1
ATOM 1791 C CA . LEU A 1 224 ? -6.221 -3.201 -3.621 1.00 86.88 224 LEU A CA 1
ATOM 1792 C C . LEU A 1 224 ? -6.634 -1.845 -3.047 1.00 86.88 224 LEU A C 1
ATOM 1794 O O . LEU A 1 224 ? -6.778 -1.739 -1.835 1.00 86.88 224 LEU A O 1
ATOM 1798 N N . LEU A 1 225 ? -6.825 -0.825 -3.887 1.00 91.50 225 LEU A N 1
ATOM 1799 C CA . LEU A 1 225 ? -7.272 0.501 -3.446 1.00 91.50 225 LEU A CA 1
ATOM 1800 C C . LEU A 1 225 ? -8.790 0.547 -3.248 1.00 91.50 225 LEU A C 1
ATOM 1802 O O . LEU A 1 225 ? -9.286 1.115 -2.277 1.00 91.50 225 LEU A O 1
ATOM 1806 N N . LEU A 1 226 ? -9.548 -0.126 -4.117 1.00 90.94 226 LEU A N 1
ATOM 1807 C CA . LEU A 1 226 ? -11.004 -0.126 -4.038 1.00 90.94 226 LEU A CA 1
ATOM 1808 C C . LEU A 1 226 ? -11.530 -0.924 -2.840 1.00 90.94 226 LEU A C 1
ATOM 1810 O O . LEU A 1 226 ? -12.515 -0.511 -2.234 1.00 90.94 22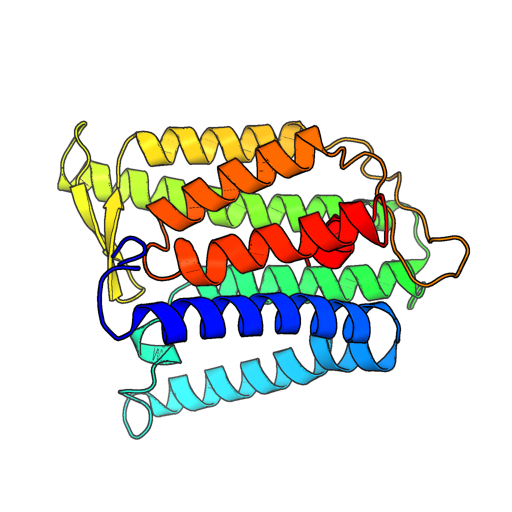6 LEU A O 1
ATOM 1814 N N . ALA A 1 227 ? -10.909 -2.052 -2.484 1.00 91.06 227 ALA A N 1
ATOM 1815 C CA . ALA A 1 227 ? -11.350 -2.900 -1.372 1.00 91.06 227 ALA A CA 1
ATOM 1816 C C . ALA A 1 227 ? -11.484 -2.146 -0.027 1.00 91.06 227 ALA A C 1
ATOM 1818 O O . ALA A 1 227 ? -12.572 -2.181 0.565 1.00 91.06 227 ALA A O 1
ATOM 1819 N N . PRO A 1 228 ? -10.459 -1.421 0.466 1.00 91.38 228 PRO A N 1
ATOM 1820 C CA . PRO A 1 228 ? -10.569 -0.666 1.710 1.00 91.38 228 PRO A CA 1
ATOM 1821 C C . PRO A 1 228 ? -11.510 0.534 1.603 1.00 91.38 228 PRO A C 1
ATOM 1823 O O . PRO A 1 228 ? -12.209 0.845 2.573 1.00 91.38 228 PRO A O 1
ATOM 1826 N N . THR A 1 229 ? -11.572 1.179 0.436 1.00 92.56 229 THR A N 1
ATOM 1827 C CA . THR A 1 229 ? -12.464 2.315 0.172 1.00 92.56 229 THR A CA 1
ATOM 1828 C C . THR A 1 229 ? -13.930 1.881 0.171 1.00 92.56 229 THR A C 1
ATOM 1830 O O . THR A 1 229 ? -14.761 2.521 0.819 1.00 92.56 229 THR A O 1
ATOM 1833 N N . PHE A 1 230 ? -14.241 0.731 -0.433 1.00 92.06 230 PHE A N 1
ATOM 1834 C CA . PHE A 1 230 ? -15.555 0.095 -0.376 1.00 92.06 230 PHE A CA 1
ATOM 1835 C C . PHE A 1 230 ? -15.941 -0.265 1.065 1.00 92.06 230 PHE A C 1
ATOM 1837 O O . PHE A 1 230 ? -16.988 0.168 1.550 1.00 92.06 230 PHE A O 1
ATOM 1844 N N . ALA A 1 231 ? -15.086 -0.998 1.784 1.00 88.69 231 ALA A N 1
ATOM 1845 C CA . ALA A 1 231 ? -15.377 -1.410 3.157 1.00 88.69 231 ALA A CA 1
ATOM 1846 C C . ALA A 1 231 ? -15.621 -0.197 4.077 1.00 88.69 231 ALA A C 1
ATOM 1848 O O . ALA A 1 231 ? -16.606 -0.164 4.817 1.00 88.69 231 ALA A O 1
ATOM 1849 N N . ASN A 1 232 ? -14.795 0.850 3.963 1.00 89.88 232 ASN A N 1
ATOM 1850 C CA . ASN A 1 232 ? -14.965 2.080 4.734 1.00 89.88 232 ASN A CA 1
ATOM 1851 C C . ASN A 1 232 ? -16.264 2.828 4.398 1.00 89.88 232 ASN A C 1
ATOM 1853 O O . ASN A 1 232 ? -16.901 3.376 5.296 1.00 89.88 232 ASN A O 1
ATOM 1857 N N . ALA A 1 233 ? -16.657 2.875 3.123 1.00 89.38 233 ALA A N 1
ATOM 1858 C CA . ALA A 1 233 ? -17.864 3.580 2.705 1.00 89.38 233 ALA A CA 1
ATOM 1859 C C . ALA A 1 233 ? -19.147 2.868 3.163 1.00 89.38 233 ALA A C 1
ATOM 1861 O O . ALA A 1 233 ? -20.095 3.536 3.579 1.00 89.38 233 ALA A O 1
ATOM 1862 N N . PHE A 1 234 ? -19.174 1.531 3.109 1.00 87.62 234 PHE A N 1
ATOM 1863 C CA . PHE A 1 234 ? -20.409 0.759 3.276 1.00 87.62 234 PHE A CA 1
ATOM 1864 C C . PHE A 1 234 ? -20.526 -0.015 4.594 1.00 87.62 234 PHE A C 1
ATOM 1866 O O . PHE A 1 234 ? -21.647 -0.275 5.028 1.00 87.62 234 PHE A O 1
ATOM 1873 N N . TRP A 1 235 ? -19.421 -0.389 5.248 1.00 87.12 235 TRP A N 1
ATOM 1874 C CA . TRP A 1 235 ? -19.458 -1.278 6.420 1.00 87.12 235 TRP A CA 1
ATOM 1875 C C . TRP A 1 235 ? -18.931 -0.645 7.700 1.00 87.12 235 TRP A C 1
ATOM 1877 O O . TRP A 1 235 ? -19.592 -0.728 8.733 1.00 87.12 235 TRP A O 1
ATOM 1887 N N . ASN A 1 236 ? -17.757 -0.017 7.655 1.00 84.19 236 ASN A N 1
ATOM 1888 C CA . ASN A 1 236 ? -17.091 0.524 8.839 1.00 84.19 236 ASN A CA 1
ATOM 1889 C C . ASN A 1 236 ? -16.552 1.930 8.581 1.00 84.19 236 ASN A C 1
ATOM 1891 O O . ASN A 1 236 ? -15.353 2.140 8.418 1.00 84.19 236 ASN A O 1
ATOM 1895 N N . LYS A 1 237 ? -17.453 2.916 8.585 1.00 85.88 237 LYS A N 1
ATOM 1896 C CA . LYS A 1 237 ? -17.104 4.330 8.406 1.00 85.88 237 LYS A CA 1
ATOM 1897 C C . LYS A 1 237 ? -16.035 4.780 9.407 1.00 85.88 237 LYS A C 1
ATOM 1899 O O . LYS A 1 237 ? -16.243 4.715 10.617 1.00 85.88 237 LYS A O 1
ATOM 1904 N N . GLY A 1 238 ? -14.912 5.268 8.883 1.00 85.69 238 GLY A N 1
ATOM 1905 C CA . GLY A 1 238 ? -13.724 5.656 9.650 1.00 85.69 238 GLY A CA 1
ATOM 1906 C C . GLY A 1 238 ? -12.717 4.517 9.848 1.00 85.69 238 GLY A C 1
ATOM 1907 O O . GLY A 1 238 ? -11.641 4.749 10.384 1.00 85.69 238 GLY A O 1
ATOM 1908 N N . GLY A 1 239 ? -13.029 3.295 9.418 1.00 88.62 239 GLY A N 1
ATOM 1909 C CA . GLY A 1 239 ? -12.168 2.115 9.505 1.00 88.62 239 GLY A CA 1
ATOM 1910 C C . GLY A 1 239 ? -11.245 1.918 8.302 1.00 88.62 239 GLY A C 1
ATOM 1911 O O . GLY A 1 239 ? -10.579 0.888 8.226 1.00 88.62 239 GLY A O 1
ATOM 1912 N N . TRP A 1 240 ? -11.186 2.882 7.371 1.00 91.19 240 TRP A N 1
ATOM 1913 C CA . TRP A 1 240 ? -10.371 2.797 6.152 1.00 91.19 240 TRP A CA 1
ATOM 1914 C C . TRP A 1 240 ? -8.946 2.324 6.416 1.00 91.19 240 TRP A C 1
ATOM 1916 O O . TRP A 1 240 ? -8.480 1.406 5.751 1.00 91.19 240 TRP A O 1
ATOM 1926 N N . ILE A 1 241 ? -8.280 2.883 7.430 1.00 87.38 241 ILE A N 1
ATOM 1927 C CA . ILE A 1 241 ? -6.891 2.529 7.711 1.00 87.38 241 ILE A CA 1
ATOM 1928 C C . ILE A 1 241 ? -6.719 1.059 8.107 1.00 87.38 241 ILE A C 1
ATOM 1930 O O . ILE A 1 241 ? -5.758 0.413 7.701 1.00 87.38 241 ILE A O 1
ATOM 1934 N N . GLN A 1 242 ? -7.661 0.518 8.877 1.00 86.69 242 GLN A N 1
ATOM 1935 C CA . GLN A 1 242 ? -7.630 -0.883 9.270 1.00 86.69 242 GLN A CA 1
ATOM 1936 C C . GLN A 1 242 ? -7.937 -1.795 8.084 1.00 86.69 242 GLN A C 1
ATOM 1938 O O . GLN A 1 242 ? -7.349 -2.859 8.002 1.00 86.69 242 GLN A O 1
ATOM 1943 N N . ASN A 1 243 ? -8.833 -1.384 7.182 1.00 89.88 243 ASN A N 1
ATOM 1944 C CA . ASN A 1 243 ? -9.149 -2.164 5.985 1.00 89.88 243 ASN A CA 1
ATOM 1945 C C . ASN A 1 243 ? -8.029 -2.121 4.939 1.00 89.88 243 ASN A C 1
ATOM 1947 O O . ASN A 1 243 ? -7.920 -3.029 4.122 1.00 89.88 243 ASN A O 1
ATOM 1951 N N . ARG A 1 244 ? -7.272 -1.017 4.898 1.00 86.69 244 ARG A N 1
ATOM 1952 C CA . ARG A 1 244 ? -6.164 -0.798 3.960 1.00 86.69 244 ARG A CA 1
ATOM 1953 C C . ARG A 1 244 ? -4.961 -1.671 4.304 1.00 86.69 244 ARG A C 1
ATOM 1955 O O . ARG A 1 244 ? -4.244 -2.082 3.397 1.00 86.69 244 ARG A O 1
ATOM 1962 N N . ALA A 1 245 ? -4.679 -1.812 5.596 1.00 78.25 245 ALA A N 1
ATOM 1963 C CA . ALA A 1 245 ? -3.514 -2.529 6.099 1.00 78.25 245 ALA A CA 1
ATOM 1964 C C . ALA A 1 245 ? -3.750 -4.042 6.079 1.00 78.25 245 ALA A C 1
ATOM 1966 O O . ALA A 1 245 ? -2.854 -4.753 5.576 1.00 78.25 245 ALA A O 1
#

pLDDT: mean 87.92, std 8.31, range [40.09, 98.12]

Radius of gyration: 19.06 Å; chains: 1; bounding box: 42×42×55 Å

Sequence (245 aa):
MLFHIYGEMSLWQLLGWCLVFVGLVVANEIARRTKAGGIFCFVILPVALTIYFIVINIGAKSFAADNPTIVQMNGWFHYAKLYAATIGCVGFMILKYHWGKLGKVNWFKAWPFLIVGINILIAVASDFESAIKGMAAGGAQGGWWYSSEGVWLYGGWWNILNGIAGIINIACMTGWWSIYTSKDGKDMLWPDMTWQFIIAYDIWNFEYTYLNLPLHTWYCGVALLLAPTFANAFWNKGGWIQNRA

Foldseek 3Di:
DPQCCDDDCVVVLVVLLVCLLVVLLVLLVQLLQDPVSVCCVLPVVVVVVVVVVVVLVVCCVPDNVVPCCVQAVPDPLNVQLVVLVSVLSVLVSCCLVVPDPLNVDLVSLLSLLVSLLSNLQSLLVLLVVLAVQQCVAPNQVGHWDQDPRRDIATHHVVSVVLSVLSVVLSVQDDPSSVWDADPVSRAIFAQSCDLVSLVSVLVSQLSSCVRRVVVQNRRNSVSLSVNLSVCCVPPNPRRSSSSND

Secondary structure (DSSP, 8-state):
-----SSTTHHHHHHHHHHHHHHHHHHHHHHHH-HHHHHIIIIIHHHHHHHHHHHHHHGGGTTTTT-HHHHHH-SHHHHHHHHHHHHHHHHHHHHHTT-TTGGG-GGGGGHHHHHHHHHHHHHHHHHHHHHHHHHHHHGGG-EEEE-TTS-EEEESHHHHHHHHHHHHHHHT---TT--EE-TTS--EE-TT--HHHHHHHHHHHHHHHHHH-TTTIIIIIHHHHHHHHHHHHHT-TT-HHHHH-